Protein AF-A0A4Q7N727-F1 (afdb_monomer_lite)

Radius of gyration: 24.73 Å; chains: 1; bounding box: 74×85×65 Å

pLDDT: mean 73.9, std 26.13, range [23.73, 96.5]

Organism: NCBI:txid151784

Foldseek 3Di:
DDDDDDDDDDDDDDDPPDPPPPPPDDDDDDDDDDPDQDDDDPDDDDDDDDDDPPPVPDADDDDWAAAPVRDTQDPRLQGKDWDWDDLDPPDIEIETEHEAPQQFFDAADPPDDPSQWDDDPPDITGGDVQSSVCSNCVVVCVVCLQVDKWFQAPSLWTWDWDFDQDPNDTWTKIFIWHKAWDDPDPGTYIYIYRHHIDTDDPPDDDRGAAIDRVSVVSVCNSVVHRDDGDDD

Structure (mmCIF, N/CA/C/O backbone):
data_AF-A0A4Q7N727-F1
#
_entry.id   AF-A0A4Q7N727-F1
#
loop_
_atom_site.group_PDB
_atom_site.id
_atom_site.type_symbol
_atom_site.label_atom_id
_atom_site.label_alt_id
_atom_site.label_comp_id
_atom_site.label_asym_id
_atom_site.label_entity_id
_atom_site.label_seq_id
_atom_site.pdbx_PDB_ins_code
_atom_site.Cartn_x
_atom_site.Cartn_y
_atom_site.Cartn_z
_atom_site.occupancy
_atom_site.B_iso_or_equiv
_atom_site.auth_seq_id
_atom_site.auth_comp_id
_atom_site.auth_asym_id
_atom_site.auth_atom_id
_atom_site.pdbx_PDB_model_num
ATOM 1 N N . MET A 1 1 ? 53.288 -55.754 -40.059 1.00 38.03 1 MET A N 1
ATOM 2 C CA . MET A 1 1 ? 52.204 -55.349 -40.980 1.00 38.03 1 MET A CA 1
ATOM 3 C C . MET A 1 1 ? 51.038 -54.881 -40.125 1.00 38.03 1 MET A C 1
ATOM 5 O O . MET A 1 1 ? 50.544 -55.687 -39.362 1.00 38.03 1 MET A O 1
ATOM 9 N N . GLY A 1 2 ? 50.589 -53.639 -40.088 1.00 37.97 2 GLY A N 1
ATOM 10 C CA . GLY A 1 2 ? 51.087 -52.353 -40.555 1.00 37.97 2 GLY A CA 1
ATOM 11 C C . GLY A 1 2 ? 50.359 -51.326 -39.682 1.00 37.97 2 GLY A C 1
ATOM 12 O O . GLY A 1 2 ? 49.157 -51.456 -39.469 1.00 37.97 2 GLY A O 1
ATOM 13 N N . GLY A 1 3 ? 51.098 -50.389 -39.092 1.00 27.95 3 GLY A N 1
ATOM 14 C CA . GLY A 1 3 ? 50.513 -49.270 -38.361 1.00 27.95 3 GLY A CA 1
ATOM 15 C C . GLY A 1 3 ? 50.115 -48.146 -39.310 1.00 27.95 3 GLY A C 1
ATOM 16 O O . GLY A 1 3 ? 50.662 -48.051 -40.405 1.00 27.95 3 GLY A O 1
ATOM 17 N N . PHE A 1 4 ? 49.221 -47.271 -38.856 1.00 33.38 4 PHE A N 1
ATOM 18 C CA . PHE A 1 4 ? 49.162 -45.888 -39.317 1.00 33.38 4 PHE A CA 1
ATOM 19 C C . PHE A 1 4 ? 48.744 -44.973 -38.162 1.00 33.38 4 PHE A C 1
ATOM 21 O O . PHE A 1 4 ? 47.828 -45.270 -37.399 1.00 33.38 4 PHE A O 1
ATOM 28 N N . GLN A 1 5 ? 49.522 -43.902 -38.027 1.00 33.09 5 GLN A N 1
ATOM 29 C CA . GLN A 1 5 ? 49.459 -42.826 -37.044 1.00 33.09 5 GLN A CA 1
ATOM 30 C C . GLN A 1 5 ? 48.537 -41.688 -37.513 1.00 33.09 5 GLN A C 1
ATOM 32 O O . GLN A 1 5 ? 48.291 -41.545 -38.708 1.00 33.09 5 GLN A O 1
ATOM 37 N N . GLY A 1 6 ? 48.194 -40.797 -36.574 1.00 29.97 6 GLY A N 1
ATOM 38 C CA . GLY A 1 6 ? 47.817 -39.398 -36.834 1.00 29.97 6 GLY A CA 1
ATOM 39 C C . GLY A 1 6 ? 46.332 -39.116 -36.578 1.00 29.97 6 GLY A C 1
ATOM 40 O O . GLY A 1 6 ? 45.480 -39.836 -37.065 1.00 29.97 6 GLY A O 1
ATOM 41 N N . GLY A 1 7 ? 45.922 -38.101 -35.824 1.00 27.70 7 GLY A N 1
ATOM 42 C CA . GLY A 1 7 ? 46.653 -36.994 -35.229 1.00 27.70 7 GLY A CA 1
ATOM 43 C C . GLY A 1 7 ? 45.763 -36.246 -34.233 1.00 27.70 7 GLY A C 1
ATOM 44 O O . GLY A 1 7 ? 44.539 -36.357 -34.240 1.00 27.70 7 GLY A O 1
ATOM 45 N N . TRP A 1 8 ? 46.420 -35.505 -33.350 1.00 25.45 8 TRP A N 1
ATOM 46 C CA . TRP A 1 8 ? 45.815 -34.612 -32.372 1.00 25.45 8 TRP A CA 1
ATOM 47 C C . TRP A 1 8 ? 45.340 -33.325 -33.049 1.00 25.45 8 TRP A C 1
ATOM 49 O O . TRP A 1 8 ? 46.133 -32.675 -33.725 1.00 25.45 8 TRP A O 1
ATOM 59 N N . VAL A 1 9 ? 44.102 -32.899 -32.780 1.00 31.31 9 VAL A N 1
ATOM 60 C CA . VAL A 1 9 ? 43.702 -31.490 -32.906 1.00 31.31 9 VAL A CA 1
ATOM 61 C C . VAL A 1 9 ? 42.888 -31.097 -31.677 1.00 31.31 9 VAL A C 1
ATOM 63 O O . VAL A 1 9 ? 41.802 -31.609 -31.417 1.00 31.31 9 VAL A O 1
ATOM 66 N N . PHE A 1 10 ? 43.467 -30.178 -30.909 1.00 27.34 10 PHE A N 1
ATOM 67 C CA . PHE A 1 10 ? 42.824 -29.418 -29.848 1.00 27.34 10 PHE A CA 1
ATOM 68 C C . PHE A 1 10 ? 41.672 -28.583 -30.423 1.00 27.34 10 PHE A C 1
ATOM 70 O O . PHE A 1 10 ? 41.882 -27.768 -31.315 1.00 27.34 10 PHE A O 1
ATOM 77 N N . GLY A 1 11 ? 40.480 -28.725 -29.847 1.00 27.08 11 GLY A N 1
ATOM 78 C CA . GLY A 1 11 ? 39.326 -27.870 -30.119 1.00 27.08 11 GLY A CA 1
ATOM 79 C C . GLY A 1 11 ? 38.657 -27.444 -28.820 1.00 27.08 11 GLY A C 1
ATOM 80 O O . GLY A 1 11 ? 37.594 -27.941 -28.469 1.00 27.08 11 GLY A O 1
ATOM 81 N N . ARG A 1 12 ? 39.298 -26.534 -28.075 1.00 28.11 12 ARG A N 1
ATOM 82 C CA . ARG A 1 12 ? 38.618 -25.739 -27.045 1.00 28.11 12 ARG A CA 1
ATOM 83 C C . ARG A 1 12 ? 37.665 -24.777 -27.756 1.00 28.11 12 ARG A C 1
ATOM 85 O O . ARG A 1 12 ? 38.130 -23.855 -28.412 1.00 28.11 12 ARG A O 1
ATOM 92 N N . ALA A 1 13 ? 36.364 -24.940 -27.555 1.00 28.09 13 ALA A N 1
ATOM 93 C CA . ALA A 1 13 ? 35.391 -23.876 -27.773 1.00 28.09 13 ALA A CA 1
ATOM 94 C C . ALA A 1 13 ? 34.574 -23.703 -26.489 1.00 28.09 13 ALA A C 1
ATOM 96 O O . ALA A 1 13 ? 33.564 -24.356 -26.247 1.00 28.09 13 ALA A O 1
ATOM 97 N N . LEU A 1 14 ? 35.108 -22.835 -25.631 1.00 28.16 14 LEU A N 1
ATOM 98 C CA . LEU A 1 14 ? 34.360 -22.122 -24.610 1.00 28.16 14 LEU A CA 1
ATOM 99 C C . LEU A 1 14 ? 33.392 -21.180 -25.330 1.00 28.16 14 LEU A C 1
ATOM 101 O O . LEU A 1 14 ? 33.836 -20.232 -25.969 1.00 28.16 14 LEU A O 1
ATOM 105 N N . THR A 1 15 ? 32.093 -21.378 -25.161 1.00 29.86 15 THR A N 1
ATOM 106 C CA . THR A 1 15 ? 31.127 -20.282 -25.287 1.00 29.86 15 THR A CA 1
ATOM 107 C C . THR A 1 15 ? 30.299 -20.233 -24.020 1.00 29.86 15 THR A C 1
ATOM 109 O O . THR A 1 15 ? 29.235 -20.834 -23.889 1.00 29.86 15 THR A O 1
ATOM 112 N N . GLN A 1 16 ? 30.875 -19.506 -23.060 1.00 27.33 16 GLN A N 1
ATOM 113 C CA . GLN A 1 16 ? 30.168 -18.809 -21.997 1.00 27.33 16 GLN A CA 1
ATOM 114 C C . GLN A 1 16 ? 28.940 -18.116 -22.587 1.00 27.33 16 GLN A C 1
ATOM 116 O O . GLN A 1 16 ? 29.063 -17.135 -23.317 1.00 27.33 16 GLN A O 1
ATOM 121 N N . THR A 1 17 ? 27.752 -18.595 -22.237 1.00 28.64 17 THR A N 1
ATOM 122 C CA . THR A 1 17 ? 26.561 -17.755 -22.335 1.00 28.64 17 THR A CA 1
ATOM 123 C C . THR A 1 17 ? 26.550 -16.891 -21.081 1.00 28.64 17 THR A C 1
ATOM 125 O O . THR A 1 17 ? 26.210 -17.346 -19.990 1.00 28.64 17 THR A O 1
ATOM 128 N N . PHE A 1 18 ? 27.028 -15.657 -21.231 1.00 25.58 18 PHE A N 1
ATOM 129 C CA . PHE A 1 18 ? 26.921 -14.605 -20.230 1.00 25.58 18 PHE A CA 1
ATOM 130 C C . PHE A 1 18 ? 25.438 -14.282 -20.005 1.00 25.58 18 PHE A C 1
ATOM 132 O O . PHE A 1 18 ? 24.846 -13.475 -20.714 1.00 25.58 18 PHE A O 1
ATOM 139 N N . LEU A 1 19 ? 24.834 -14.877 -18.978 1.00 28.73 19 LEU A N 1
ATOM 140 C CA . LEU A 1 19 ? 23.724 -14.239 -18.279 1.00 28.73 19 LEU A CA 1
ATOM 141 C C . LEU A 1 19 ? 24.334 -13.111 -17.453 1.00 28.73 19 LEU A C 1
ATOM 143 O O . LEU A 1 19 ? 24.824 -13.343 -16.344 1.00 28.73 19 LEU A O 1
ATOM 147 N N . SER A 1 20 ? 24.337 -11.892 -18.000 1.00 28.38 20 SER A N 1
ATOM 148 C CA . SER A 1 20 ? 24.630 -10.701 -17.212 1.00 28.38 20 SER A CA 1
ATOM 149 C C . SER A 1 20 ? 23.526 -10.546 -16.167 1.00 28.38 20 SER A C 1
ATOM 151 O O . SER A 1 20 ? 22.494 -9.915 -16.391 1.00 28.38 20 SER A O 1
ATOM 153 N N . HIS A 1 21 ? 23.733 -11.153 -15.005 1.00 29.69 21 HIS A N 1
ATOM 154 C CA . HIS A 1 21 ? 23.040 -10.756 -13.798 1.00 29.69 21 HIS A CA 1
ATOM 155 C C . HIS A 1 21 ? 23.530 -9.348 -13.482 1.00 29.69 21 HIS A C 1
ATOM 157 O O . HIS A 1 21 ? 24.619 -9.160 -12.939 1.00 29.69 21 HIS A O 1
ATOM 163 N N . GLY A 1 22 ? 22.735 -8.352 -13.873 1.00 27.61 22 GLY A N 1
ATOM 164 C CA . GLY A 1 22 ? 22.864 -6.986 -13.395 1.00 27.61 22 GLY A CA 1
ATOM 165 C C . GLY A 1 22 ? 22.590 -6.974 -11.899 1.00 27.61 22 GLY A C 1
ATOM 166 O O . GLY A 1 22 ? 21.480 -6.699 -11.458 1.00 27.61 22 GLY A O 1
ATOM 167 N N . HIS A 1 23 ? 23.600 -7.334 -11.113 1.00 31.22 23 HIS A N 1
ATOM 168 C CA . HIS A 1 23 ? 23.580 -7.219 -9.669 1.00 31.22 23 HIS A CA 1
ATOM 169 C C . HIS A 1 23 ? 23.607 -5.720 -9.351 1.00 31.22 23 HIS A C 1
ATOM 171 O O . HIS A 1 23 ? 24.664 -5.090 -9.321 1.00 31.22 23 HIS A O 1
ATOM 177 N N . CYS A 1 24 ? 22.430 -5.113 -9.189 1.00 31.98 24 CYS A N 1
ATOM 178 C CA . CYS A 1 24 ? 22.313 -3.732 -8.736 1.00 31.98 24 CYS A CA 1
ATOM 179 C C . CYS A 1 24 ? 22.728 -3.655 -7.262 1.00 31.98 24 CYS A C 1
ATOM 181 O O . CYS A 1 24 ? 21.905 -3.720 -6.350 1.00 31.98 24 CYS A O 1
ATOM 183 N N . GLY A 1 25 ? 24.036 -3.526 -7.033 1.00 28.17 25 GLY A N 1
ATOM 184 C CA . GLY A 1 25 ? 24.595 -3.182 -5.735 1.00 28.17 25 GLY A CA 1
ATOM 185 C C . GLY A 1 25 ? 24.111 -1.802 -5.263 1.00 28.17 25 GLY A C 1
ATOM 186 O O . GLY A 1 25 ? 23.732 -0.950 -6.073 1.00 28.17 25 GLY A O 1
ATOM 187 N N . PRO A 1 26 ? 24.102 -1.546 -3.946 1.00 32.22 26 PRO A N 1
ATOM 188 C CA . PRO A 1 26 ? 23.649 -0.274 -3.413 1.00 32.22 26 PRO A CA 1
ATOM 189 C C . PRO A 1 26 ? 24.702 0.803 -3.689 1.00 32.22 26 PRO A C 1
ATOM 191 O O . PRO A 1 26 ? 25.750 0.825 -3.049 1.00 32.22 26 PRO A O 1
ATOM 194 N N . MET A 1 27 ? 24.407 1.725 -4.605 1.00 29.17 27 MET A N 1
ATOM 195 C CA . MET A 1 27 ? 25.190 2.948 -4.755 1.00 29.17 27 MET A CA 1
ATOM 196 C C . MET A 1 27 ? 24.848 3.943 -3.637 1.00 29.17 27 MET A C 1
ATOM 198 O O . MET A 1 27 ? 23.682 4.168 -3.293 1.00 29.17 27 MET A O 1
ATOM 202 N N . SER A 1 28 ? 25.902 4.500 -3.046 1.00 29.06 28 SER A N 1
ATOM 203 C CA . SER A 1 28 ? 25.889 5.516 -1.998 1.00 29.06 28 SER A CA 1
ATOM 204 C C . SER A 1 28 ? 25.069 6.744 -2.400 1.00 29.06 28 SER A C 1
ATOM 206 O O . SER A 1 28 ? 25.154 7.237 -3.520 1.00 29.06 28 SER A O 1
ATOM 208 N N . ARG A 1 29 ? 24.266 7.247 -1.458 1.00 31.30 29 ARG A N 1
ATOM 209 C CA . ARG A 1 29 ? 23.443 8.453 -1.624 1.00 31.30 29 ARG A CA 1
ATOM 210 C C . ARG A 1 29 ? 24.326 9.708 -1.684 1.00 31.30 29 ARG A C 1
ATOM 212 O O . ARG A 1 29 ? 25.134 9.876 -0.771 1.00 31.30 29 ARG A O 1
ATOM 219 N N . PRO A 1 30 ? 24.081 10.664 -2.595 1.00 23.98 30 PRO A N 1
ATOM 220 C CA . PRO A 1 30 ? 24.353 12.060 -2.298 1.00 23.98 30 PRO A CA 1
ATOM 221 C C . PRO A 1 30 ? 23.380 12.522 -1.205 1.00 23.98 30 PRO A C 1
ATOM 223 O O . PRO A 1 30 ? 22.191 12.180 -1.209 1.00 23.98 30 PRO A O 1
ATOM 226 N N . ALA A 1 31 ? 23.893 13.267 -0.232 1.00 28.92 31 ALA A N 1
ATOM 227 C CA . ALA A 1 31 ? 23.114 13.826 0.859 1.00 28.92 31 ALA A CA 1
ATOM 228 C C . ALA A 1 31 ? 22.120 14.870 0.327 1.00 28.92 31 ALA A C 1
ATOM 230 O O . ALA A 1 31 ? 22.488 16.018 0.104 1.00 28.92 31 ALA A O 1
ATOM 231 N N . ASN A 1 32 ? 20.852 14.489 0.155 1.00 30.27 32 ASN A N 1
ATOM 232 C CA . ASN A 1 32 ? 19.790 15.456 -0.091 1.00 30.27 32 ASN A CA 1
ATOM 233 C C . ASN A 1 32 ? 19.158 15.863 1.250 1.00 30.27 32 ASN A C 1
ATOM 235 O O . ASN A 1 32 ? 18.398 15.106 1.861 1.00 30.27 32 ASN A O 1
ATOM 239 N N . LYS A 1 33 ? 19.541 17.047 1.741 1.00 31.97 33 LYS A N 1
ATOM 240 C CA . LYS A 1 33 ? 18.858 17.743 2.835 1.00 31.97 33 LYS A CA 1
ATOM 241 C C . LYS A 1 33 ? 17.538 18.289 2.287 1.00 31.97 33 LYS A C 1
ATOM 243 O O . LYS A 1 33 ? 17.512 19.362 1.705 1.00 31.97 33 LYS A O 1
ATOM 248 N N . ALA A 1 34 ? 16.443 17.580 2.528 1.00 28.19 34 ALA A N 1
ATOM 249 C CA . ALA A 1 34 ? 15.109 18.166 2.486 1.00 28.19 34 ALA A CA 1
ATOM 250 C C . ALA A 1 34 ? 14.248 17.487 3.555 1.00 28.19 34 ALA A C 1
ATOM 252 O O . ALA A 1 34 ? 13.717 16.393 3.366 1.00 28.19 34 ALA A O 1
ATOM 253 N N . GLY A 1 35 ? 14.164 18.126 4.722 1.00 27.70 35 GLY A N 1
ATOM 254 C CA . GLY A 1 35 ? 13.136 17.836 5.712 1.00 27.70 35 GLY A CA 1
ATOM 255 C C . GLY A 1 35 ? 11.796 18.331 5.181 1.00 27.70 35 GLY A C 1
ATOM 256 O O . GLY A 1 35 ? 11.418 19.464 5.436 1.00 27.70 35 GLY A O 1
ATOM 257 N N . GLY A 1 36 ? 11.109 17.502 4.399 1.00 23.73 36 GLY A N 1
ATOM 258 C CA . GLY A 1 36 ? 9.727 17.745 3.998 1.00 23.73 36 GLY A CA 1
ATOM 259 C C . GLY A 1 36 ? 8.789 17.051 4.974 1.00 23.73 36 GLY A C 1
ATOM 260 O O . GLY A 1 36 ? 8.553 15.850 4.857 1.00 23.73 36 GLY A O 1
ATOM 261 N N . THR A 1 37 ? 8.270 17.781 5.956 1.00 26.47 37 THR A N 1
ATOM 262 C CA . THR A 1 37 ? 7.066 17.365 6.680 1.00 26.47 37 THR A CA 1
ATOM 263 C C . THR A 1 37 ? 5.900 17.360 5.701 1.00 26.47 37 THR A C 1
ATOM 265 O O . THR A 1 37 ? 5.662 18.358 5.025 1.00 26.47 37 THR A O 1
ATOM 268 N N . TYR A 1 38 ? 5.181 16.240 5.617 1.00 32.69 38 TYR A N 1
ATOM 269 C CA . TYR A 1 38 ? 3.924 16.159 4.882 1.00 32.69 38 TYR A CA 1
ATOM 270 C C . TYR A 1 38 ? 2.911 17.085 5.563 1.00 32.69 38 TYR A C 1
ATOM 272 O O . TYR A 1 38 ? 2.367 16.760 6.617 1.00 32.69 38 TYR A O 1
ATOM 280 N N . LEU A 1 39 ? 2.716 18.264 4.980 1.00 26.81 39 LEU A N 1
ATOM 281 C CA . LEU A 1 39 ? 1.613 19.158 5.291 1.00 26.81 39 LEU A CA 1
ATOM 282 C C . LEU A 1 39 ? 0.626 19.075 4.122 1.00 26.81 39 LEU A C 1
ATOM 284 O O . LEU A 1 39 ? 1.055 19.210 2.973 1.00 26.81 39 LEU A O 1
ATOM 288 N N . PRO A 1 40 ? -0.677 18.854 4.371 1.00 30.44 40 PRO A N 1
ATOM 289 C CA . PRO A 1 40 ? -1.670 19.123 3.345 1.00 30.44 40 PRO A CA 1
ATOM 290 C C . PRO A 1 40 ? -1.589 20.615 2.970 1.00 30.44 40 PRO A C 1
ATOM 292 O O . PRO A 1 40 ? -1.348 21.448 3.851 1.00 30.44 40 PRO A O 1
ATOM 295 N N . PRO A 1 41 ? -1.751 20.977 1.687 1.00 30.28 41 PRO A N 1
ATOM 296 C CA . PRO A 1 41 ? -1.646 22.366 1.264 1.00 30.28 41 PRO A CA 1
ATOM 297 C C . PRO A 1 41 ? -2.735 23.198 1.952 1.00 30.28 41 PRO A C 1
ATOM 299 O O . PRO A 1 41 ? -3.931 22.974 1.765 1.00 30.28 41 PRO A O 1
ATOM 302 N N . HIS A 1 42 ? -2.313 24.156 2.776 1.00 25.91 42 HIS A N 1
ATOM 303 C CA . HIS A 1 42 ? -3.191 25.177 3.329 1.00 25.91 42 HIS A CA 1
ATOM 304 C C . HIS A 1 42 ? -3.458 26.241 2.263 1.00 25.91 42 HIS A C 1
ATOM 306 O O . HIS A 1 42 ? -2.529 26.887 1.787 1.00 25.91 42 HIS A O 1
ATOM 312 N N . GLY A 1 43 ? -4.738 26.443 1.946 1.00 28.84 43 GLY A N 1
ATOM 313 C CA . GLY A 1 43 ? -5.218 27.583 1.167 1.00 28.84 43 GLY A CA 1
ATOM 314 C C . GLY A 1 43 ? -5.820 27.207 -0.183 1.00 28.84 43 GLY A C 1
ATOM 315 O O . GLY A 1 43 ? -5.219 27.466 -1.216 1.00 28.84 43 GLY A O 1
ATOM 316 N N . PHE A 1 44 ? -7.048 26.687 -0.182 1.00 28.70 44 PHE A N 1
ATOM 317 C CA . PHE A 1 44 ? -7.937 26.840 -1.332 1.00 28.70 44 PHE A CA 1
ATOM 318 C C . PHE A 1 44 ? -9.221 27.512 -0.842 1.00 28.70 44 PHE A C 1
ATOM 320 O O . PHE A 1 44 ? -10.088 26.881 -0.239 1.00 28.70 44 PHE A O 1
ATOM 327 N N . LYS A 1 45 ? -9.286 28.839 -1.011 1.00 27.58 45 LYS A N 1
ATOM 328 C CA . LYS A 1 45 ? -10.551 29.579 -0.996 1.00 27.58 45 LYS A CA 1
ATOM 329 C C . LYS A 1 45 ? -11.251 29.260 -2.313 1.00 27.58 45 LYS A C 1
ATOM 331 O O . LYS A 1 45 ? -10.614 29.307 -3.359 1.00 27.58 45 LYS A O 1
ATOM 336 N N . GLY A 1 46 ? -12.526 28.895 -2.231 1.00 35.56 46 GLY A N 1
ATOM 337 C CA . GLY A 1 46 ? -13.309 28.498 -3.389 1.00 35.56 46 GLY A CA 1
ATOM 338 C C . GLY A 1 46 ? -13.388 29.591 -4.450 1.00 35.56 46 GLY A C 1
ATOM 339 O O . GLY A 1 46 ? -13.640 30.749 -4.130 1.00 35.56 46 GLY A O 1
ATOM 340 N N . THR A 1 47 ? -13.237 29.169 -5.699 1.00 26.31 47 THR A N 1
ATOM 341 C CA . THR A 1 47 ? -13.953 29.708 -6.853 1.00 26.31 47 THR A CA 1
ATOM 342 C C . THR A 1 47 ? -14.267 28.548 -7.795 1.00 26.31 47 THR A C 1
ATOM 344 O O . THR A 1 47 ? -13.483 27.611 -7.948 1.00 26.31 47 THR A O 1
ATOM 347 N N . GLU A 1 48 ? -15.481 28.590 -8.333 1.00 36.28 48 GLU A N 1
ATOM 348 C CA . GLU A 1 48 ? -16.090 27.623 -9.239 1.00 36.28 48 GLU A CA 1
ATOM 349 C C . GLU A 1 48 ? -15.223 27.314 -10.468 1.00 36.28 48 GLU A C 1
ATOM 351 O O . GLU A 1 48 ? -14.560 28.192 -11.017 1.00 36.28 48 GLU A O 1
ATOM 356 N N . GLY A 1 49 ? -15.314 26.068 -10.946 1.00 34.97 49 GLY A N 1
ATOM 357 C CA . GLY A 1 49 ? -14.973 25.731 -12.330 1.00 34.97 49 GLY A CA 1
ATOM 358 C C . GLY A 1 49 ? -13.568 25.181 -12.579 1.00 34.97 49 GLY A C 1
ATOM 359 O O . GLY A 1 49 ? -12.830 25.742 -13.376 1.00 34.97 49 GLY A O 1
ATOM 360 N N . ALA A 1 50 ? -13.218 24.038 -11.983 1.00 28.25 50 ALA A N 1
ATOM 361 C CA . ALA A 1 50 ? -12.232 23.115 -12.558 1.00 28.25 50 ALA A CA 1
ATOM 362 C C . ALA A 1 50 ? -12.376 21.723 -11.921 1.00 28.25 50 ALA A C 1
ATOM 364 O O . ALA A 1 50 ? -12.050 21.545 -10.752 1.00 28.25 50 ALA A O 1
ATOM 365 N N . MET A 1 51 ? -12.913 20.770 -12.696 1.00 30.38 51 MET A N 1
ATOM 366 C CA . MET A 1 51 ? -12.823 19.303 -12.556 1.00 30.38 51 MET A CA 1
ATOM 367 C C . MET A 1 51 ? -12.355 18.801 -11.177 1.00 30.38 51 MET A C 1
ATOM 369 O O . MET A 1 51 ? -11.222 18.355 -10.997 1.00 30.38 51 MET A O 1
ATOM 373 N N . GLY A 1 52 ? -13.253 18.879 -10.194 1.00 27.53 52 GLY A N 1
ATOM 374 C CA . GLY A 1 52 ? -13.027 18.330 -8.867 1.00 27.53 52 GLY A CA 1
ATOM 375 C C . GLY A 1 52 ? -12.942 16.811 -8.943 1.00 27.53 52 GLY A C 1
ATOM 376 O O . GLY A 1 52 ? -13.937 16.142 -9.219 1.00 27.53 52 GLY A O 1
ATOM 377 N N . VAL A 1 53 ? -11.761 16.255 -8.674 1.00 33.78 53 VAL A N 1
ATOM 378 C CA . VAL A 1 53 ? -11.623 14.830 -8.363 1.00 33.78 53 VAL A CA 1
ATOM 379 C C . VAL A 1 53 ? -12.401 14.597 -7.073 1.00 33.78 53 VAL A C 1
ATOM 381 O O . VAL A 1 53 ? -11.969 14.966 -5.981 1.00 33.78 53 VAL A O 1
ATOM 384 N N . ASN A 1 54 ? -13.603 14.048 -7.212 1.00 36.91 54 ASN A N 1
ATOM 385 C CA . ASN A 1 54 ? -14.410 13.605 -6.093 1.00 36.91 54 ASN A CA 1
ATOM 386 C C . ASN A 1 54 ? -13.710 12.390 -5.459 1.00 36.91 54 ASN A C 1
ATOM 388 O O . ASN A 1 54 ? -13.905 11.243 -5.862 1.00 36.91 54 ASN A O 1
ATOM 392 N N . TRP A 1 55 ? -12.853 12.653 -4.468 1.00 48.97 55 TRP A N 1
ATOM 393 C CA . TRP A 1 55 ? -12.113 11.652 -3.688 1.00 48.97 55 TRP A CA 1
ATOM 394 C C . TRP A 1 55 ? -13.019 10.673 -2.928 1.00 48.97 55 TRP A C 1
ATOM 396 O O . TRP A 1 55 ? -12.521 9.714 -2.339 1.00 48.97 55 TRP A O 1
ATOM 406 N N . TYR A 1 56 ? -14.336 10.901 -2.937 1.00 39.16 56 TYR A N 1
ATOM 407 C CA . TYR A 1 56 ? -15.299 10.111 -2.191 1.00 39.16 56 TYR A CA 1
ATOM 408 C C . TYR A 1 56 ? -15.725 8.809 -2.893 1.00 39.16 56 TYR A C 1
ATOM 410 O O . TYR A 1 56 ? -16.090 7.856 -2.208 1.00 39.16 56 TYR A O 1
ATOM 418 N N . GLU A 1 57 ? -15.533 8.703 -4.218 1.00 47.47 57 GLU A N 1
ATOM 419 C CA . GLU A 1 57 ? -15.674 7.448 -4.996 1.00 47.47 57 GLU A CA 1
ATOM 420 C C . GLU A 1 57 ? -14.478 7.181 -5.960 1.00 47.47 57 GLU A C 1
ATOM 422 O O . GLU A 1 57 ? -14.403 6.136 -6.608 1.00 47.47 57 GLU A O 1
ATOM 427 N N . GLY A 1 58 ? -13.497 8.101 -6.014 1.00 50.47 58 GLY A N 1
ATOM 428 C CA . GLY A 1 58 ? -12.345 8.165 -6.932 1.00 50.47 58 GLY A CA 1
ATOM 429 C C . GLY A 1 58 ? -11.044 7.528 -6.426 1.00 50.47 58 GLY A C 1
ATOM 430 O O . GLY A 1 58 ? -10.041 8.195 -6.169 1.00 50.47 58 GLY A O 1
ATOM 431 N N . MET A 1 59 ? -11.039 6.208 -6.309 1.00 61.72 59 MET A N 1
ATOM 432 C CA . MET A 1 59 ? -9.841 5.429 -6.010 1.00 61.72 59 MET A CA 1
ATOM 433 C C . MET A 1 59 ? -9.005 5.201 -7.287 1.00 61.72 59 MET A C 1
ATOM 435 O O . MET A 1 59 ? -9.453 4.522 -8.209 1.00 61.72 59 MET A O 1
ATOM 439 N N . MET A 1 60 ? -7.799 5.787 -7.354 1.00 71.75 60 MET A N 1
ATOM 440 C CA . MET A 1 60 ? -6.945 5.791 -8.556 1.00 71.75 60 MET A CA 1
ATOM 441 C C . MET A 1 60 ? -6.701 4.373 -9.090 1.00 71.75 60 MET A C 1
ATOM 443 O O . MET A 1 60 ? -6.174 3.509 -8.390 1.00 71.75 60 MET A O 1
ATOM 447 N N . ARG A 1 61 ? -7.070 4.149 -10.354 1.00 86.06 61 ARG A N 1
ATOM 448 C CA . ARG A 1 61 ? -6.769 2.918 -11.087 1.00 86.06 61 ARG A CA 1
ATOM 449 C C . ARG A 1 61 ? -5.498 3.117 -11.895 1.00 86.06 61 ARG A C 1
ATOM 451 O O . ARG A 1 61 ? -5.378 4.080 -12.646 1.00 86.06 61 ARG A O 1
ATOM 458 N N . TRP A 1 62 ? -4.562 2.190 -11.752 1.00 91.00 62 TRP A N 1
ATOM 459 C CA . TRP A 1 62 ? -3.300 2.228 -12.480 1.00 91.00 62 TRP A CA 1
ATOM 460 C C . TRP A 1 62 ? -3.492 1.740 -13.916 1.00 91.00 62 TRP A C 1
ATOM 462 O O . TRP A 1 62 ? -4.047 0.656 -14.135 1.00 91.00 62 TRP A O 1
ATOM 472 N N . ALA A 1 63 ? -3.030 2.543 -14.874 1.00 92.25 63 ALA A N 1
ATOM 473 C CA . ALA A 1 63 ? -2.889 2.139 -16.265 1.00 92.25 63 ALA A CA 1
ATOM 474 C C . ALA A 1 63 ? -1.769 1.091 -16.385 1.00 92.25 63 ALA A C 1
ATOM 476 O O . ALA A 1 63 ? -0.816 1.140 -15.615 1.00 92.25 63 ALA A O 1
ATOM 477 N N . PRO A 1 64 ? -1.845 0.130 -17.317 1.00 94.81 64 PRO A N 1
ATOM 478 C CA . PRO A 1 64 ? -0.735 -0.790 -17.541 1.00 94.81 64 PRO A CA 1
ATOM 479 C C . PRO A 1 64 ? 0.530 -0.035 -17.973 1.00 94.81 64 PRO A C 1
ATOM 481 O O . PRO A 1 64 ? 0.455 1.002 -18.633 1.00 94.81 64 PRO A O 1
ATOM 484 N N . HIS A 1 65 ? 1.697 -0.574 -17.626 1.00 95.12 65 HIS A N 1
ATOM 485 C CA . HIS A 1 65 ? 2.971 -0.096 -18.160 1.00 95.12 65 HIS A CA 1
ATOM 486 C C . HIS A 1 65 ? 3.342 -0.889 -19.419 1.00 95.12 65 HIS A C 1
ATOM 4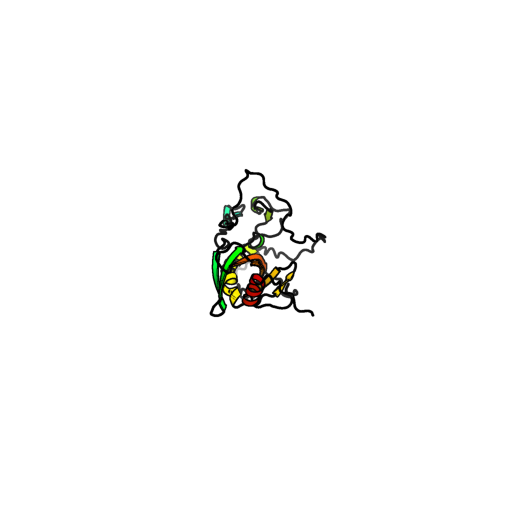88 O O . HIS A 1 65 ? 3.094 -2.093 -19.477 1.00 95.12 65 HIS A O 1
ATOM 494 N N . VAL A 1 66 ? 3.935 -0.223 -20.409 1.00 94.19 66 VAL A N 1
ATOM 495 C CA . VAL A 1 66 ? 4.446 -0.847 -21.635 1.00 94.19 66 VAL A CA 1
ATOM 496 C C . VAL A 1 66 ? 5.900 -0.430 -21.794 1.00 94.19 66 VAL A C 1
ATOM 498 O O . VAL A 1 66 ? 6.188 0.769 -21.789 1.00 94.19 66 VAL A O 1
ATOM 501 N N . ASP A 1 67 ? 6.803 -1.404 -21.885 1.00 92.81 67 ASP A N 1
ATOM 502 C CA . ASP A 1 67 ? 8.231 -1.133 -22.058 1.00 92.81 67 ASP A CA 1
ATOM 503 C C . ASP A 1 67 ? 8.614 -0.906 -23.534 1.00 92.81 67 ASP A C 1
ATOM 505 O O . ASP A 1 67 ? 7.764 -0.855 -24.426 1.00 92.81 67 ASP A O 1
ATOM 509 N N . ALA A 1 68 ? 9.912 -0.709 -23.791 1.00 89.88 68 ALA A N 1
ATOM 510 C CA . ALA A 1 68 ? 10.434 -0.428 -25.130 1.00 89.88 68 ALA A CA 1
ATOM 511 C C . ALA A 1 68 ? 10.193 -1.575 -26.124 1.00 89.88 68 ALA A C 1
ATOM 513 O O . ALA A 1 68 ? 10.068 -1.321 -27.319 1.00 89.88 68 ALA A O 1
ATOM 514 N N . ASP A 1 69 ? 10.110 -2.806 -25.619 1.00 92.06 69 ASP A N 1
ATOM 515 C CA . ASP A 1 69 ? 9.939 -4.025 -26.407 1.00 92.06 69 ASP A CA 1
ATOM 516 C C . ASP A 1 69 ? 8.449 -4.359 -26.620 1.00 92.06 69 ASP A C 1
ATOM 518 O O . ASP A 1 69 ? 8.104 -5.394 -27.189 1.00 92.06 69 ASP A O 1
ATOM 522 N N . GLY A 1 70 ? 7.544 -3.487 -26.157 1.00 92.81 70 GLY A N 1
ATOM 523 C CA . GLY A 1 70 ? 6.098 -3.672 -26.253 1.00 92.81 70 GLY A CA 1
ATOM 524 C C . GLY A 1 70 ? 5.531 -4.644 -25.217 1.00 92.81 70 GLY A C 1
ATOM 525 O O . GLY A 1 70 ? 4.353 -5.004 -25.295 1.00 92.81 70 GLY A O 1
ATOM 526 N N . ARG A 1 71 ? 6.322 -5.074 -24.226 1.00 94.62 71 ARG A N 1
ATOM 527 C CA . ARG A 1 71 ? 5.828 -5.956 -23.170 1.00 94.62 71 ARG A CA 1
ATOM 528 C C . ARG A 1 71 ? 4.928 -5.174 -22.224 1.00 94.62 71 ARG A C 1
ATOM 530 O O . ARG A 1 71 ? 5.292 -4.124 -21.695 1.00 94.62 71 ARG A O 1
ATOM 537 N N . VAL A 1 72 ? 3.745 -5.733 -21.987 1.00 95.62 72 VAL A N 1
ATOM 538 C CA . VAL A 1 72 ? 2.712 -5.135 -21.141 1.00 95.62 72 VAL A CA 1
ATOM 539 C C . VAL A 1 72 ? 2.808 -5.678 -19.718 1.00 95.62 72 VAL A C 1
ATOM 541 O O . VAL A 1 72 ? 2.866 -6.888 -19.499 1.00 95.62 72 VAL A O 1
ATOM 544 N N . TYR A 1 73 ? 2.757 -4.772 -18.747 1.00 96.25 73 TYR A N 1
ATOM 545 C CA . TYR A 1 73 ? 2.717 -5.054 -17.316 1.00 96.25 73 TYR A CA 1
ATOM 546 C C . TYR A 1 73 ? 1.375 -4.563 -16.749 1.00 96.25 73 TYR A C 1
ATOM 548 O O . TYR A 1 73 ? 1.217 -3.366 -16.479 1.00 96.25 73 TYR A O 1
ATOM 556 N N . PRO A 1 74 ? 0.376 -5.454 -16.598 1.00 96.38 74 PRO A N 1
ATOM 557 C CA . PRO A 1 74 ? -0.913 -5.106 -16.006 1.00 96.38 74 PRO A CA 1
ATOM 558 C C . PRO A 1 74 ? -0.775 -4.657 -14.546 1.00 96.38 74 PRO A C 1
ATOM 560 O O . PRO A 1 74 ? -0.119 -5.319 -13.755 1.00 96.38 74 PRO A O 1
ATOM 563 N N . LEU A 1 75 ? -1.442 -3.569 -14.154 1.00 95.69 75 LEU A N 1
ATOM 564 C CA . LEU A 1 75 ? -1.430 -3.057 -12.770 1.00 95.69 75 LEU A CA 1
ATOM 565 C C . LEU A 1 75 ? -2.793 -3.180 -12.067 1.00 95.69 75 LEU A C 1
ATOM 567 O O . LEU A 1 75 ? -3.059 -2.509 -11.069 1.00 95.69 75 LEU A O 1
ATOM 571 N N . THR A 1 76 ? -3.668 -4.048 -12.575 1.00 95.06 76 THR A N 1
ATOM 572 C CA . THR A 1 76 ? -5.035 -4.247 -12.063 1.00 95.06 76 THR A CA 1
ATOM 573 C C . THR A 1 76 ? -5.072 -4.819 -10.649 1.00 95.06 76 THR A C 1
ATOM 575 O O . THR A 1 76 ? -5.974 -4.490 -9.884 1.00 95.06 76 THR A O 1
ATOM 578 N N . HIS A 1 77 ? -4.074 -5.611 -10.247 1.00 95.12 77 HIS A N 1
ATOM 579 C CA . HIS A 1 77 ? -3.941 -6.106 -8.871 1.00 95.12 77 HIS A CA 1
ATOM 580 C C . HIS A 1 77 ? -3.639 -4.999 -7.858 1.00 95.12 77 HIS A C 1
ATOM 582 O O . HIS A 1 77 ? -3.860 -5.197 -6.668 1.00 95.12 77 HIS A O 1
ATOM 588 N N . LEU A 1 78 ? -3.159 -3.838 -8.311 1.00 95.50 78 LEU A N 1
ATOM 589 C CA . LEU A 1 78 ? -2.950 -2.652 -7.478 1.00 95.50 78 LEU A CA 1
ATOM 590 C C . LEU A 1 78 ? -4.113 -1.663 -7.577 1.00 95.50 78 LEU A C 1
ATOM 592 O O . LEU A 1 78 ? -3.983 -0.512 -7.156 1.00 95.50 78 LEU A O 1
ATOM 596 N N . HIS A 1 79 ? -5.252 -2.078 -8.138 1.00 93.75 79 HIS A N 1
ATOM 597 C CA . HIS A 1 79 ? -6.462 -1.275 -8.052 1.00 93.75 79 HIS A CA 1
ATOM 598 C C . HIS A 1 79 ? -7.006 -1.323 -6.619 1.00 93.75 79 HIS A C 1
ATOM 600 O O . HIS A 1 79 ? -6.961 -2.375 -5.973 1.00 93.75 79 HIS A O 1
ATOM 606 N N . PRO A 1 80 ? -7.497 -0.192 -6.097 1.00 93.25 80 PRO A N 1
ATOM 607 C CA . PRO A 1 80 ? -8.008 -0.135 -4.738 1.00 93.25 80 PRO A CA 1
ATOM 608 C C . PRO A 1 80 ? -9.183 -1.084 -4.502 1.00 93.25 80 PRO A C 1
ATOM 610 O O . PRO A 1 80 ? -9.968 -1.378 -5.405 1.00 93.25 80 PRO A O 1
ATOM 613 N N . PHE A 1 81 ? -9.316 -1.542 -3.262 1.00 94.00 81 PHE A N 1
ATOM 614 C CA . PHE A 1 81 ? -10.416 -2.403 -2.838 1.00 94.00 81 PHE A CA 1
ATOM 615 C C . PHE A 1 81 ? -10.811 -2.104 -1.395 1.00 94.00 81 PHE A C 1
ATOM 617 O O . PHE A 1 81 ? -10.129 -1.366 -0.685 1.00 94.00 81 PHE A O 1
ATOM 624 N N . ARG A 1 82 ? -11.917 -2.700 -0.951 1.00 94.06 82 ARG A N 1
ATOM 625 C CA . ARG A 1 82 ? -12.404 -2.596 0.425 1.00 94.06 82 ARG A CA 1
ATOM 626 C C . ARG A 1 82 ? -12.612 -3.968 1.045 1.00 94.06 82 ARG A C 1
ATOM 628 O O . ARG A 1 82 ? -12.902 -4.927 0.330 1.00 94.06 82 ARG A O 1
ATOM 635 N N . TYR A 1 83 ? -12.465 -4.048 2.358 1.00 94.44 83 TYR A N 1
ATOM 636 C CA . TYR A 1 83 ? -12.864 -5.206 3.151 1.00 94.44 83 TYR A CA 1
ATOM 637 C C . TYR A 1 83 ? -13.305 -4.758 4.545 1.00 94.44 83 TYR A C 1
ATOM 639 O O . TYR A 1 83 ? -12.946 -3.669 4.989 1.00 94.44 83 TYR A O 1
ATOM 647 N N . GLU A 1 84 ? -14.083 -5.587 5.233 1.00 94.75 84 GLU A N 1
ATOM 648 C CA . GLU A 1 84 ? -14.466 -5.335 6.622 1.00 94.75 84 GLU A CA 1
ATOM 649 C C . GLU A 1 84 ? -13.479 -6.006 7.578 1.00 94.75 84 GLU A C 1
ATOM 651 O O . GLU A 1 84 ? -13.097 -7.162 7.389 1.00 94.75 84 GLU A O 1
ATOM 656 N N . LEU A 1 85 ? -13.078 -5.276 8.615 1.00 94.12 85 LEU A N 1
ATOM 657 C CA . LEU A 1 85 ? -12.268 -5.780 9.714 1.00 94.12 85 LEU A CA 1
ATOM 658 C C . LEU A 1 85 ? -13.094 -5.783 10.999 1.00 94.12 85 LEU A C 1
ATOM 660 O O . LEU A 1 85 ? -13.572 -4.738 11.437 1.00 94.12 85 LEU A O 1
ATOM 664 N N . THR A 1 86 ? -13.207 -6.945 11.632 1.00 91.75 86 THR A N 1
ATOM 665 C CA . THR A 1 86 ? -13.755 -7.070 12.986 1.00 91.75 86 THR A CA 1
ATOM 666 C C . THR A 1 86 ? -12.650 -6.780 13.997 1.00 91.75 86 THR A C 1
ATOM 668 O O . THR A 1 86 ? -11.647 -7.492 14.043 1.00 91.75 86 THR A O 1
ATOM 671 N N . ILE A 1 87 ? -12.810 -5.714 14.782 1.00 85.62 87 ILE A N 1
ATOM 672 C CA . ILE A 1 87 ? -11.858 -5.330 15.837 1.00 85.62 87 ILE A CA 1
ATOM 673 C C . ILE A 1 87 ? -12.270 -5.936 17.181 1.00 85.62 87 ILE A C 1
ATOM 675 O O . ILE A 1 87 ? -11.427 -6.410 17.940 1.00 85.62 87 ILE A O 1
ATOM 679 N N . SER A 1 88 ? -13.573 -5.960 17.443 1.00 78.06 88 SER A N 1
ATOM 680 C CA . SER A 1 88 ? -14.201 -6.616 18.587 1.00 78.06 88 SER A CA 1
ATOM 681 C C . SER A 1 88 ? -15.531 -7.227 18.147 1.00 78.06 88 SER A C 1
ATOM 683 O O . SER A 1 88 ? -16.009 -6.931 17.050 1.00 78.06 88 SER A O 1
ATOM 685 N N . ASP A 1 89 ? -16.161 -8.034 19.002 1.00 75.56 89 ASP A N 1
ATOM 686 C CA . ASP A 1 89 ? -17.444 -8.694 18.704 1.00 75.56 89 ASP A CA 1
ATOM 687 C C . ASP A 1 89 ? -18.565 -7.718 18.298 1.00 75.56 89 ASP A C 1
ATOM 689 O O . ASP A 1 89 ? -19.544 -8.116 17.668 1.00 75.56 89 ASP A O 1
ATOM 693 N N . GLN A 1 90 ? -18.416 -6.431 18.624 1.00 75.12 90 GLN A N 1
ATOM 694 C CA . GLN A 1 90 ? -19.410 -5.389 18.371 1.00 75.12 90 GLN A CA 1
ATOM 695 C C . GLN A 1 90 ? -18.940 -4.316 17.379 1.00 75.12 90 GLN A C 1
ATOM 697 O O . GLN A 1 90 ? -19.752 -3.497 16.952 1.00 75.12 90 GLN A O 1
ATOM 702 N N . GLU A 1 91 ? -17.662 -4.308 16.983 1.00 85.19 91 GLU A N 1
ATOM 703 C CA . GLU A 1 91 ? -17.092 -3.240 16.156 1.00 85.19 91 GLU A CA 1
ATOM 704 C C . GLU A 1 91 ? -16.522 -3.780 14.842 1.00 85.19 91 GLU A C 1
ATOM 706 O O . GLU A 1 91 ? -15.500 -4.477 14.800 1.00 85.19 91 GLU A O 1
ATOM 711 N N . ARG A 1 92 ? -17.198 -3.413 13.748 1.00 92.81 92 ARG A N 1
ATOM 712 C CA . ARG A 1 92 ? -16.749 -3.633 12.372 1.00 92.81 92 ARG A CA 1
ATOM 713 C C . ARG A 1 92 ? -16.286 -2.315 11.775 1.00 92.81 92 ARG A C 1
ATOM 715 O O . ARG A 1 92 ? -16.965 -1.298 11.900 1.00 92.81 92 ARG A O 1
ATOM 722 N N . VAL A 1 93 ? -15.141 -2.354 11.109 1.00 94.88 93 VAL A N 1
ATOM 723 C CA . VAL A 1 93 ? -14.513 -1.189 10.490 1.00 94.88 93 VAL A CA 1
ATOM 724 C C . VAL A 1 93 ? -14.296 -1.466 9.014 1.00 94.88 93 VAL A C 1
ATOM 726 O O . VAL A 1 93 ? -13.720 -2.491 8.647 1.00 94.88 93 VAL A O 1
ATOM 729 N N . GLU A 1 94 ? -14.720 -0.542 8.157 1.00 95.50 94 GLU A N 1
ATOM 730 C CA . GLU A 1 94 ? -14.398 -0.597 6.733 1.00 95.50 94 GLU A CA 1
ATOM 731 C C . GLU A 1 94 ? -12.922 -0.228 6.529 1.00 95.50 94 GLU A C 1
ATOM 733 O O . GLU A 1 94 ? -12.477 0.877 6.857 1.00 95.50 94 GLU A O 1
ATOM 738 N N . ILE A 1 95 ? -12.154 -1.141 5.942 1.00 95.50 95 ILE A N 1
ATOM 739 C CA . ILE A 1 95 ? -10.791 -0.877 5.495 1.00 95.50 95 ILE A CA 1
ATOM 740 C C . ILE A 1 95 ? -10.825 -0.583 4.000 1.00 95.50 95 ILE A C 1
ATOM 742 O O . ILE A 1 95 ? -11.100 -1.461 3.181 1.00 95.50 95 ILE A O 1
ATOM 746 N N . ARG A 1 96 ? -10.502 0.657 3.636 1.00 95.06 96 ARG A N 1
ATOM 747 C CA . ARG A 1 96 ? -10.289 1.089 2.252 1.00 95.06 96 ARG A CA 1
ATOM 748 C C . ARG A 1 96 ? -8.808 0.961 1.932 1.00 95.06 96 ARG A C 1
ATOM 750 O O . ARG A 1 96 ? -7.991 1.611 2.575 1.00 95.06 96 ARG A O 1
ATOM 757 N N . VAL A 1 97 ? -8.447 0.125 0.968 1.00 95.00 97 VAL A N 1
ATOM 758 C CA . VAL A 1 97 ? -7.053 -0.155 0.608 1.00 95.00 97 VAL A CA 1
ATOM 759 C C . VAL A 1 97 ? -6.687 0.577 -0.670 1.00 95.00 97 VAL A C 1
ATOM 761 O O . VAL A 1 97 ? -7.349 0.399 -1.687 1.00 95.00 97 VAL A O 1
ATOM 764 N N . ALA A 1 98 ? -5.596 1.337 -0.636 1.00 94.56 98 ALA A N 1
ATOM 765 C CA . ALA A 1 98 ? -4.993 1.974 -1.800 1.00 94.56 98 ALA A CA 1
ATOM 766 C C . ALA A 1 98 ? -3.494 1.654 -1.894 1.00 94.56 98 ALA A C 1
ATOM 768 O O . ALA A 1 98 ? -2.824 1.396 -0.891 1.00 94.56 98 ALA A O 1
ATOM 769 N N . PHE A 1 99 ? -2.952 1.711 -3.108 1.00 93.88 99 PHE A N 1
ATOM 770 C CA . PHE A 1 99 ? -1.538 1.465 -3.387 1.00 93.88 99 PHE A CA 1
ATOM 771 C C . PHE A 1 99 ? -0.946 2.689 -4.067 1.00 93.88 99 PHE A C 1
ATOM 773 O O . PHE A 1 99 ? -1.530 3.183 -5.025 1.00 93.88 99 PHE A O 1
ATOM 780 N N . ALA A 1 100 ? 0.200 3.171 -3.594 1.00 92.69 100 ALA A N 1
ATOM 781 C CA . ALA A 1 100 ? 0.917 4.276 -4.223 1.00 92.69 100 ALA A CA 1
ATOM 782 C C . ALA A 1 100 ? 1.805 3.795 -5.383 1.00 92.69 100 ALA A C 1
ATOM 784 O O . ALA A 1 100 ? 2.275 2.653 -5.384 1.00 92.69 100 ALA A O 1
ATOM 785 N N . MET A 1 101 ? 2.134 4.700 -6.314 1.00 92.81 101 MET A N 1
ATOM 786 C CA . MET A 1 101 ? 2.992 4.424 -7.479 1.00 92.81 101 MET A CA 1
ATOM 787 C C . MET A 1 101 ? 4.354 3.808 -7.102 1.00 92.81 101 MET A C 1
ATOM 789 O O . MET A 1 101 ? 4.931 3.003 -7.835 1.00 92.81 101 MET A O 1
ATOM 793 N N . HIS A 1 102 ? 4.878 4.132 -5.921 1.00 93.75 102 HIS A N 1
ATOM 794 C CA . HIS A 1 102 ? 6.137 3.599 -5.391 1.00 93.75 102 HIS A CA 1
ATOM 795 C C . HIS A 1 102 ? 6.118 2.072 -5.153 1.00 93.75 102 HIS A C 1
ATOM 797 O O . HIS A 1 102 ? 7.177 1.477 -4.936 1.00 93.75 102 HIS A O 1
ATOM 803 N N . CYS A 1 103 ? 4.952 1.419 -5.182 1.00 94.88 103 CYS A N 1
ATOM 804 C CA . CYS A 1 103 ? 4.839 -0.038 -5.052 1.00 94.88 103 CYS A CA 1
ATOM 805 C C . CYS A 1 103 ? 5.412 -0.795 -6.259 1.00 94.88 103 CYS A C 1
ATOM 807 O O . CYS A 1 103 ? 5.810 -1.943 -6.107 1.00 94.88 103 CYS A O 1
ATOM 809 N N . PHE A 1 104 ? 5.484 -0.161 -7.432 1.00 95.50 104 PHE A N 1
ATOM 810 C CA . PHE A 1 104 ? 5.971 -0.768 -8.682 1.00 95.50 104 PHE A CA 1
ATOM 811 C C . PHE A 1 104 ? 7.005 0.106 -9.414 1.00 95.50 104 PHE A C 1
ATOM 813 O O . PHE A 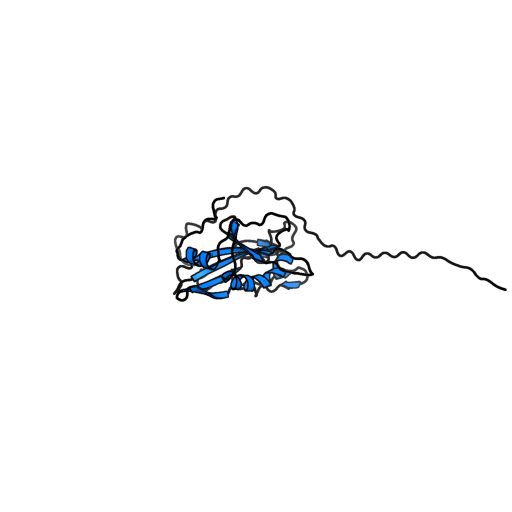1 104 ? 7.494 -0.247 -10.486 1.00 95.50 104 PHE A O 1
ATOM 820 N N . THR A 1 105 ? 7.385 1.241 -8.824 1.00 94.88 105 THR A N 1
ATOM 821 C CA . THR A 1 105 ? 8.374 2.171 -9.382 1.00 94.88 105 THR A CA 1
ATOM 822 C C . THR A 1 105 ? 9.498 2.472 -8.392 1.00 94.88 105 THR A C 1
ATOM 824 O O . THR A 1 105 ? 9.378 2.290 -7.177 1.00 94.88 105 THR A O 1
ATOM 827 N N . ARG A 1 106 ? 10.614 2.982 -8.910 1.00 92.75 106 ARG A N 1
ATOM 828 C CA . ARG A 1 106 ? 11.757 3.502 -8.150 1.00 92.75 106 ARG A CA 1
ATOM 829 C C . ARG A 1 106 ? 11.988 4.979 -8.465 1.00 92.75 106 ARG A C 1
ATOM 831 O O . ARG A 1 106 ? 11.309 5.551 -9.313 1.00 92.75 106 ARG A O 1
ATOM 838 N N . ALA A 1 107 ? 12.923 5.602 -7.749 1.00 91.56 107 ALA A N 1
ATOM 839 C CA . ALA A 1 107 ? 13.341 6.966 -8.063 1.00 91.56 107 ALA A CA 1
ATOM 840 C C . ALA A 1 107 ? 13.723 7.067 -9.546 1.00 91.56 107 ALA A C 1
ATOM 842 O O . ALA A 1 107 ? 14.274 6.115 -10.104 1.00 91.56 107 ALA A O 1
ATOM 843 N N . ARG A 1 108 ? 13.389 8.198 -10.172 1.00 88.88 108 ARG A N 1
ATOM 844 C CA . ARG A 1 108 ? 13.670 8.427 -11.587 1.00 88.88 108 ARG A CA 1
ATOM 845 C C . ARG A 1 108 ? 15.164 8.240 -11.852 1.00 88.88 108 ARG A C 1
ATOM 847 O O . ARG A 1 108 ? 15.986 8.887 -11.210 1.00 88.88 108 ARG A O 1
ATOM 854 N N . ALA A 1 109 ? 15.494 7.345 -12.775 1.00 81.75 109 ALA A N 1
ATOM 855 C CA . ALA A 1 109 ? 16.851 7.203 -13.280 1.00 81.75 109 ALA A CA 1
ATOM 856 C C . ALA A 1 109 ? 17.124 8.309 -14.309 1.00 81.75 109 ALA A C 1
ATOM 858 O O . ALA A 1 109 ? 16.292 8.552 -15.183 1.00 81.75 109 ALA A O 1
ATOM 859 N N . GLU A 1 110 ? 18.281 8.964 -14.216 1.00 75.12 110 GLU A N 1
ATOM 860 C CA . GLU A 1 110 ? 18.685 10.015 -15.164 1.00 75.12 110 GLU A CA 1
ATOM 861 C C . GLU A 1 110 ? 18.954 9.458 -16.568 1.00 75.12 110 GLU A C 1
ATOM 863 O O . GLU A 1 110 ? 18.705 10.132 -17.560 1.00 75.12 110 GLU A O 1
ATOM 868 N N . SER A 1 111 ? 19.393 8.200 -16.654 1.00 72.81 111 SER A N 1
ATOM 869 C CA . SER A 1 111 ? 19.746 7.510 -17.899 1.00 72.81 111 SER A CA 1
ATOM 870 C C . SER A 1 111 ? 18.593 6.740 -18.557 1.00 72.81 111 SER A C 1
ATOM 872 O O . SER A 1 111 ? 18.809 6.055 -19.555 1.00 72.81 111 SER A O 1
ATOM 874 N N . GLY A 1 112 ? 17.379 6.795 -18.000 1.00 67.06 112 GLY A N 1
ATOM 875 C CA . GLY A 1 112 ? 16.246 6.015 -18.498 1.00 67.06 112 GLY A CA 1
ATOM 876 C C . GLY A 1 112 ? 15.539 6.667 -19.687 1.00 67.06 112 GLY A C 1
ATOM 877 O O . GLY A 1 112 ? 15.194 7.847 -19.638 1.00 67.06 112 GLY A O 1
ATOM 878 N N . GLY A 1 113 ? 15.269 5.883 -20.736 1.00 77.19 113 GLY A N 1
ATOM 879 C CA . GLY A 1 113 ? 14.420 6.308 -21.855 1.00 77.19 113 GLY A CA 1
ATOM 880 C C . GLY A 1 113 ? 12.941 6.476 -21.452 1.00 77.19 113 GLY A C 1
ATOM 881 O O . GLY A 1 113 ? 12.530 5.968 -20.405 1.00 77.19 113 GLY A O 1
ATOM 882 N N . PRO A 1 114 ? 12.103 7.150 -22.269 1.00 80.69 114 PRO A N 1
ATOM 883 C CA . PRO A 1 114 ? 10.693 7.413 -21.947 1.00 80.69 114 PRO A CA 1
ATOM 884 C C . PRO A 1 114 ? 9.869 6.160 -21.622 1.00 80.69 114 PRO A C 1
ATOM 886 O O . PRO A 1 114 ? 8.994 6.207 -20.763 1.00 80.69 114 PRO A O 1
ATOM 889 N N . SER A 1 115 ? 10.191 5.031 -22.255 1.00 84.38 115 SER A N 1
ATOM 890 C CA . SER A 1 115 ? 9.567 3.722 -22.028 1.00 84.38 115 SER A CA 1
ATOM 891 C C . SER A 1 115 ? 9.867 3.113 -20.658 1.00 84.38 115 SER A C 1
ATOM 893 O O . SER A 1 115 ? 9.241 2.136 -20.281 1.00 84.38 115 SER A O 1
ATOM 895 N N . GLN A 1 116 ? 10.802 3.675 -19.889 1.00 87.12 116 GLN A N 1
ATOM 896 C CA . GLN A 1 116 ? 11.069 3.267 -18.508 1.00 87.12 116 GLN A CA 1
ATOM 897 C C . GLN A 1 116 ? 10.348 4.153 -17.494 1.00 87.12 116 GLN A C 1
ATOM 899 O O . GLN A 1 116 ? 10.460 3.918 -16.290 1.00 87.12 116 GLN A O 1
ATOM 904 N N . LEU A 1 117 ? 9.653 5.200 -17.945 1.00 92.12 117 LEU A N 1
ATOM 905 C CA . LEU A 1 117 ? 8.990 6.153 -17.070 1.00 92.12 117 LEU A CA 1
ATOM 906 C C . LEU A 1 117 ? 7.531 5.761 -16.849 1.00 92.12 117 LEU A C 1
ATOM 908 O O . LEU A 1 117 ? 6.825 5.315 -17.748 1.00 92.12 117 LEU A O 1
ATOM 912 N N . TYR A 1 118 ? 7.075 5.981 -15.626 1.00 92.06 118 TYR A N 1
ATOM 913 C CA . TYR A 1 118 ? 5.675 5.940 -15.251 1.00 92.06 118 TYR A CA 1
ATOM 914 C C . TYR A 1 118 ? 5.352 7.263 -14.558 1.00 92.06 118 TYR A C 1
ATOM 916 O O . TYR A 1 118 ? 6.127 7.736 -13.721 1.00 92.06 118 TYR A O 1
ATOM 924 N N . LYS A 1 119 ? 4.242 7.892 -14.942 1.00 90.00 119 LYS A N 1
ATOM 925 C CA . LYS A 1 119 ? 3.849 9.213 -14.448 1.0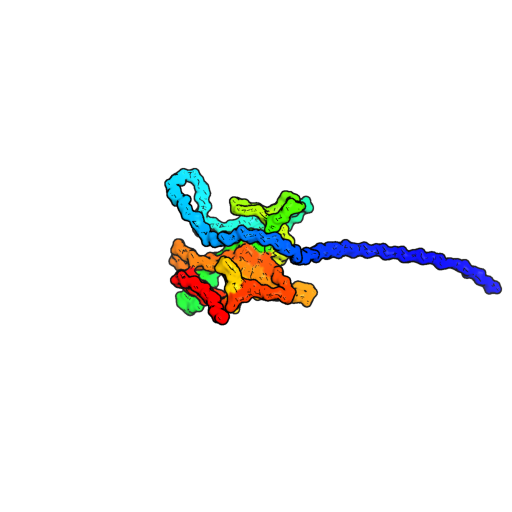0 90.00 119 LYS A CA 1
ATOM 926 C C . LYS A 1 119 ? 2.390 9.225 -14.022 1.00 90.00 119 LYS A C 1
ATOM 928 O O . LYS A 1 119 ? 1.553 8.596 -14.668 1.00 90.00 119 LYS A O 1
ATOM 933 N N . ASP A 1 120 ? 2.111 9.980 -12.974 1.00 83.69 120 ASP A N 1
ATOM 934 C CA . ASP A 1 120 ? 0.781 10.482 -12.658 1.00 83.69 120 ASP A CA 1
ATOM 935 C C . ASP A 1 120 ? 0.816 12.023 -12.658 1.00 83.69 120 ASP A C 1
ATOM 937 O O . ASP A 1 120 ? 1.786 12.637 -13.107 1.00 83.69 120 ASP A O 1
ATOM 941 N N . GLU A 1 121 ? -0.251 12.666 -12.190 1.00 81.31 121 GLU A N 1
ATOM 942 C CA . GLU A 1 121 ? -0.327 14.132 -12.101 1.00 81.31 121 GLU A CA 1
ATOM 943 C C . GLU A 1 121 ? 0.632 14.735 -11.056 1.00 81.31 121 GLU A C 1
ATOM 945 O O . GLU A 1 121 ? 0.839 15.947 -11.037 1.00 81.31 121 GLU A O 1
ATOM 950 N N . ARG A 1 122 ? 1.206 13.917 -10.165 1.00 82.56 122 ARG A N 1
ATOM 951 C CA . ARG A 1 122 ? 1.964 14.351 -8.982 1.00 82.56 122 ARG A CA 1
ATOM 952 C C . ARG A 1 122 ? 3.466 14.169 -9.156 1.00 82.56 122 ARG A C 1
ATOM 954 O O . ARG A 1 122 ? 4.238 15.002 -8.689 1.00 82.56 122 ARG A O 1
ATOM 961 N N . GLU A 1 123 ? 3.896 13.081 -9.787 1.00 88.12 123 GLU A N 1
ATOM 962 C CA . GLU A 1 123 ? 5.311 12.774 -9.987 1.00 88.12 123 GLU A CA 1
ATOM 963 C C . GLU A 1 123 ? 5.576 11.872 -11.204 1.00 88.12 123 GLU A C 1
ATOM 965 O O . GLU A 1 123 ? 4.706 11.211 -11.766 1.00 88.12 123 GLU A O 1
ATOM 970 N N . THR A 1 124 ? 6.845 11.841 -11.620 1.00 91.12 124 THR A N 1
ATOM 971 C CA . THR A 1 124 ? 7.364 10.916 -12.634 1.00 91.12 124 THR A CA 1
ATOM 972 C C . THR A 1 124 ? 8.453 10.051 -12.021 1.00 91.12 124 THR A C 1
ATOM 974 O O . THR A 1 124 ? 9.416 10.559 -11.441 1.00 91.12 124 THR A O 1
ATOM 977 N N . ARG A 1 125 ? 8.325 8.738 -12.185 1.00 93.38 125 ARG A N 1
ATOM 978 C CA . ARG A 1 125 ? 9.209 7.722 -11.608 1.00 93.38 125 ARG A CA 1
ATOM 979 C C . ARG A 1 125 ? 9.635 6.714 -12.666 1.00 93.38 125 ARG A C 1
ATOM 981 O O . ARG A 1 125 ? 9.071 6.681 -13.753 1.00 93.38 125 ARG A O 1
ATOM 988 N N . SER A 1 126 ? 10.627 5.885 -12.353 1.00 95.00 126 SER A N 1
ATOM 989 C CA . SER A 1 126 ? 11.034 4.796 -13.248 1.00 95.00 126 SER A CA 1
ATOM 990 C C . SER A 1 126 ? 10.328 3.499 -12.868 1.00 95.00 126 SER A C 1
ATOM 992 O O . SER A 1 126 ? 10.370 3.107 -11.699 1.00 95.00 126 SER A O 1
ATOM 994 N N . PHE A 1 127 ? 9.710 2.816 -13.830 1.00 95.12 127 PHE A N 1
ATOM 995 C CA . PHE A 1 127 ? 9.160 1.476 -13.636 1.00 95.12 127 PHE A CA 1
ATOM 996 C C . PHE A 1 127 ? 10.262 0.513 -13.174 1.00 95.12 127 PHE A C 1
ATOM 998 O O . PHE A 1 127 ? 11.418 0.613 -13.591 1.00 95.12 127 PHE A O 1
ATOM 1005 N N . CYS A 1 128 ? 9.928 -0.378 -12.242 1.00 94.00 128 CYS A N 1
ATOM 1006 C CA . CYS A 1 128 ? 10.886 -1.288 -11.628 1.00 94.00 128 CYS A CA 1
ATOM 1007 C C . CYS A 1 128 ? 10.353 -2.724 -11.714 1.00 94.00 128 CYS A C 1
ATOM 1009 O O . CYS A 1 128 ? 9.478 -3.078 -10.919 1.00 94.00 128 CYS A O 1
ATOM 1011 N N . PRO A 1 129 ? 10.889 -3.552 -12.632 1.00 92.88 129 PRO A N 1
ATOM 1012 C CA . PRO A 1 129 ? 10.448 -4.935 -12.811 1.00 92.88 129 PRO A CA 1
ATOM 1013 C C . PRO A 1 129 ? 10.499 -5.766 -11.524 1.00 92.88 129 PRO A C 1
ATOM 1015 O O . PRO A 1 129 ? 9.543 -6.476 -11.234 1.00 92.88 129 PRO A O 1
ATOM 1018 N N . ASP A 1 130 ? 11.540 -5.607 -10.701 1.00 91.56 130 ASP A N 1
ATOM 1019 C CA . ASP A 1 130 ? 11.681 -6.351 -9.438 1.00 91.56 130 ASP A CA 1
ATOM 1020 C C . ASP A 1 130 ? 10.561 -6.013 -8.441 1.00 91.56 130 ASP A C 1
ATOM 1022 O O . ASP A 1 130 ? 9.951 -6.889 -7.829 1.00 91.56 130 ASP A O 1
ATOM 1026 N N . ARG A 1 131 ? 10.226 -4.721 -8.306 1.00 94.94 131 ARG A N 1
ATOM 1027 C CA . ARG A 1 131 ? 9.101 -4.283 -7.462 1.00 94.94 131 ARG A CA 1
ATOM 1028 C C . ARG A 1 131 ? 7.774 -4.768 -8.026 1.00 94.94 131 ARG A C 1
ATOM 1030 O O . ARG A 1 131 ? 6.926 -5.241 -7.270 1.00 94.94 131 ARG A O 1
ATOM 1037 N N . TYR A 1 132 ? 7.607 -4.668 -9.343 1.00 95.94 132 TYR A N 1
ATOM 1038 C CA . TYR A 1 132 ? 6.425 -5.171 -10.025 1.00 95.94 132 TYR A CA 1
ATOM 1039 C C . TYR A 1 132 ? 6.236 -6.672 -9.780 1.00 95.94 132 TYR A C 1
ATOM 1041 O O . TYR A 1 132 ? 5.137 -7.065 -9.409 1.00 95.94 132 TYR A O 1
ATOM 1049 N N . ALA A 1 133 ? 7.286 -7.489 -9.889 1.00 94.06 133 ALA A N 1
ATOM 1050 C CA . ALA A 1 133 ? 7.222 -8.940 -9.704 1.00 94.06 133 ALA A CA 1
ATOM 1051 C C . ALA A 1 133 ? 6.709 -9.352 -8.311 1.00 94.06 133 ALA A C 1
ATOM 1053 O O . ALA A 1 133 ? 6.013 -10.356 -8.178 1.00 94.06 133 ALA A O 1
ATOM 1054 N N . LEU A 1 134 ? 6.993 -8.553 -7.279 1.00 93.44 134 LEU A N 1
ATOM 1055 C CA . LEU A 1 134 ? 6.530 -8.796 -5.907 1.00 93.44 134 LEU A CA 1
ATOM 1056 C C . LEU A 1 134 ? 5.169 -8.165 -5.597 1.00 93.44 134 LEU A C 1
ATOM 1058 O O . LEU A 1 134 ? 4.472 -8.601 -4.678 1.00 93.44 134 LEU A O 1
ATOM 1062 N N . SER A 1 135 ? 4.767 -7.151 -6.363 1.00 96.12 135 SER A N 1
ATOM 1063 C CA . SER A 1 135 ? 3.544 -6.384 -6.120 1.00 96.12 135 SER A CA 1
ATOM 1064 C C . SER A 1 135 ? 2.229 -7.195 -6.117 1.00 96.12 135 SER A C 1
ATOM 1066 O O . SER A 1 135 ? 1.334 -6.806 -5.363 1.00 96.12 135 SER A O 1
ATOM 1068 N N . PRO A 1 136 ? 2.079 -8.345 -6.820 1.00 96.19 136 PRO A N 1
ATOM 1069 C CA . PRO A 1 136 ? 0.898 -9.206 -6.695 1.00 96.19 136 PRO A CA 1
ATOM 1070 C C . PRO A 1 136 ? 0.641 -9.741 -5.283 1.00 96.19 136 PRO A C 1
ATOM 1072 O O . PRO A 1 136 ? -0.482 -10.128 -4.975 1.00 96.19 136 PRO A O 1
ATOM 1075 N N . ARG A 1 137 ? 1.648 -9.744 -4.398 1.00 94.44 137 ARG A N 1
ATOM 1076 C CA . ARG A 1 137 ? 1.485 -10.157 -2.993 1.00 94.44 137 ARG A CA 1
ATOM 1077 C C . ARG A 1 137 ? 0.774 -9.100 -2.150 1.00 94.44 137 ARG A C 1
ATOM 1079 O O . ARG A 1 137 ? 0.181 -9.428 -1.125 1.00 94.44 137 ARG A O 1
ATOM 1086 N N . LEU A 1 138 ? 0.833 -7.830 -2.555 1.00 96.31 138 LEU A N 1
ATOM 1087 C CA . LEU A 1 138 ? 0.388 -6.702 -1.738 1.00 96.31 138 LEU A CA 1
ATOM 1088 C C . LEU A 1 138 ? -1.103 -6.746 -1.359 1.00 96.31 138 LEU A C 1
ATOM 1090 O O . LEU A 1 138 ? -1.397 -6.472 -0.194 1.00 96.31 138 LEU A O 1
ATOM 1094 N N . PRO A 1 139 ? -2.047 -7.129 -2.245 1.00 96.50 139 PRO A N 1
ATOM 1095 C CA . PRO A 1 139 ? -3.452 -7.282 -1.863 1.00 96.50 139 PRO A CA 1
ATOM 1096 C C . PRO A 1 139 ? -3.669 -8.343 -0.784 1.00 96.50 139 PRO A C 1
ATOM 1098 O O . PRO A 1 139 ? -4.460 -8.132 0.133 1.00 96.50 139 PRO A O 1
ATOM 1101 N N . THR A 1 140 ? -2.952 -9.465 -0.862 1.00 95.62 140 THR A N 1
ATOM 1102 C CA . THR A 1 140 ? -3.010 -10.522 0.156 1.00 95.62 140 THR A CA 1
ATOM 1103 C C . THR A 1 140 ? -2.424 -10.031 1.473 1.00 95.62 140 THR A C 1
ATOM 1105 O O . THR A 1 140 ? -3.099 -10.104 2.497 1.00 95.62 140 THR A O 1
ATOM 1108 N N . ILE A 1 141 ? -1.236 -9.414 1.440 1.00 95.38 141 ILE A N 1
ATOM 1109 C CA . ILE A 1 141 ? -0.611 -8.824 2.632 1.00 95.38 141 ILE A CA 1
ATOM 1110 C C . ILE A 1 141 ? -1.566 -7.827 3.298 1.00 95.38 141 ILE A C 1
ATOM 1112 O O . ILE A 1 141 ? -1.745 -7.896 4.509 1.00 95.38 141 ILE A O 1
ATOM 1116 N N . ALA A 1 142 ? -2.224 -6.953 2.526 1.00 95.56 142 ALA A N 1
ATOM 1117 C CA . ALA A 1 142 ? -3.170 -5.959 3.037 1.00 95.56 142 ALA A CA 1
ATOM 1118 C C . ALA A 1 142 ? -4.378 -6.571 3.765 1.00 95.56 142 ALA A C 1
ATOM 1120 O O . ALA A 1 142 ? -4.844 -5.986 4.744 1.00 95.56 142 ALA A O 1
ATOM 1121 N N . ARG A 1 143 ? -4.877 -7.730 3.312 1.00 94.62 143 ARG A N 1
ATOM 1122 C CA . ARG A 1 143 ? -5.967 -8.471 3.977 1.00 94.62 143 ARG A CA 1
ATOM 1123 C C . ARG A 1 143 ? -5.482 -9.189 5.233 1.00 94.62 143 ARG A C 1
ATOM 1125 O O . ARG A 1 143 ? -6.171 -9.211 6.244 1.00 94.62 143 ARG A O 1
ATOM 1132 N N . GLU A 1 144 ? -4.270 -9.728 5.189 1.00 94.12 144 GLU A N 1
ATOM 1133 C CA . GLU A 1 144 ? -3.656 -10.447 6.307 1.00 94.12 144 GLU A CA 1
ATOM 1134 C C . GLU A 1 144 ? -3.098 -9.522 7.394 1.00 94.12 144 GLU A C 1
ATOM 1136 O O . GLU A 1 144 ? -2.703 -9.996 8.457 1.00 94.12 144 GLU A O 1
ATOM 1141 N N . LEU A 1 145 ? -3.057 -8.200 7.179 1.00 93.50 145 LEU A N 1
ATOM 1142 C CA . LEU A 1 145 ? -2.540 -7.259 8.176 1.00 93.50 145 LEU A CA 1
ATOM 1143 C C . LEU A 1 145 ? -3.228 -7.408 9.536 1.00 93.50 145 LEU A C 1
ATOM 1145 O O . LEU A 1 145 ? -2.561 -7.249 10.554 1.00 93.50 145 LEU A O 1
ATOM 1149 N N . ALA A 1 146 ? -4.513 -7.774 9.562 1.00 89.44 146 ALA A N 1
ATOM 1150 C CA . ALA A 1 146 ? -5.290 -8.014 10.778 1.00 89.44 146 ALA A CA 1
ATOM 1151 C C . ALA A 1 146 ? -4.608 -8.966 11.777 1.00 89.44 146 ALA A C 1
ATOM 1153 O O . ALA A 1 146 ? -4.691 -8.754 12.986 1.00 89.44 146 ALA A O 1
ATOM 1154 N N . THR A 1 147 ? -3.892 -9.980 11.285 1.00 89.62 147 THR A N 1
ATOM 1155 C CA . THR A 1 147 ? -3.199 -10.977 12.116 1.00 89.62 147 THR A CA 1
ATOM 1156 C C . THR A 1 147 ? -1.724 -10.636 12.346 1.00 89.62 147 THR A C 1
ATOM 1158 O O . THR A 1 147 ? -1.019 -11.337 13.073 1.00 89.62 147 THR A O 1
ATOM 1161 N N . ARG A 1 148 ? -1.237 -9.536 11.759 1.00 91.69 148 ARG A N 1
ATOM 1162 C CA . ARG A 1 148 ? 0.174 -9.143 11.757 1.00 91.69 148 ARG A CA 1
ATOM 1163 C C . ARG A 1 148 ? 0.476 -8.030 12.757 1.00 91.69 148 ARG A C 1
ATOM 1165 O O . ARG A 1 148 ? -0.370 -7.242 13.193 1.00 91.69 148 ARG A O 1
ATOM 1172 N N . ARG A 1 149 ? 1.761 -7.948 13.104 1.00 90.88 149 ARG A N 1
ATOM 1173 C CA . ARG A 1 149 ? 2.346 -6.789 13.781 1.00 90.88 149 ARG A CA 1
ATOM 1174 C C . ARG A 1 149 ? 2.997 -5.876 12.748 1.00 90.88 149 ARG A C 1
ATOM 1176 O O . ARG A 1 149 ? 3.647 -6.342 11.813 1.00 90.88 149 ARG A O 1
ATOM 1183 N N . CYS A 1 150 ? 2.861 -4.578 12.970 1.00 92.94 150 CYS A N 1
ATOM 1184 C CA . CYS A 1 150 ? 3.516 -3.534 12.203 1.00 92.94 150 CYS A CA 1
ATOM 1185 C C . CYS A 1 150 ? 4.589 -2.874 13.070 1.00 92.94 150 CYS A C 1
ATOM 1187 O O . CYS A 1 150 ? 4.361 -2.572 14.241 1.00 92.94 150 CYS A O 1
ATOM 1189 N N . GLY A 1 151 ? 5.766 -2.650 12.507 1.00 91.31 151 GLY A N 1
ATOM 1190 C CA . GLY A 1 151 ? 6.813 -1.831 13.098 1.00 91.31 151 GLY A CA 1
ATOM 1191 C C . GLY A 1 151 ? 6.605 -0.349 12.821 1.00 91.31 151 GLY A C 1
ATOM 1192 O O . GLY A 1 151 ? 6.000 0.014 11.814 1.00 91.31 151 GLY A O 1
ATOM 1193 N N . TYR A 1 152 ? 7.151 0.510 13.678 1.00 89.12 152 TYR A N 1
ATOM 1194 C CA . TYR A 1 152 ? 7.196 1.947 13.422 1.00 89.12 152 TYR A CA 1
ATOM 1195 C C . TYR A 1 152 ? 8.365 2.253 12.478 1.00 89.12 152 TYR A C 1
ATOM 1197 O O . TYR A 1 152 ? 9.520 1.977 12.813 1.00 89.12 152 TYR A O 1
ATOM 1205 N N . ALA A 1 153 ? 8.070 2.807 11.303 1.00 87.38 153 ALA A N 1
ATOM 1206 C CA . ALA A 1 153 ? 9.054 3.247 10.320 1.00 87.38 153 ALA A CA 1
ATOM 1207 C C . ALA A 1 153 ? 9.287 4.769 10.413 1.00 87.38 153 ALA A C 1
ATOM 1209 O O . ALA A 1 153 ? 8.740 5.468 11.267 1.00 87.38 153 ALA A O 1
ATOM 1210 N N . LYS A 1 154 ? 10.158 5.303 9.548 1.00 80.44 154 LYS A N 1
ATOM 1211 C CA . LYS A 1 154 ? 10.402 6.753 9.457 1.00 80.44 154 LYS A CA 1
ATOM 1212 C C . LYS A 1 154 ? 9.197 7.480 8.852 1.00 80.44 154 LYS A C 1
ATOM 1214 O O . LYS A 1 154 ? 8.406 6.874 8.135 1.00 80.44 154 LYS A O 1
ATOM 1219 N N . SER A 1 155 ? 9.116 8.789 9.097 1.00 76.31 155 SER A N 1
ATOM 1220 C CA . SER A 1 155 ? 8.108 9.679 8.498 1.00 76.31 155 SER A CA 1
ATOM 1221 C C . SER A 1 155 ? 6.669 9.218 8.730 1.00 76.31 155 SER A C 1
ATOM 1223 O O . SER A 1 155 ? 5.828 9.339 7.850 1.00 76.31 155 SER A O 1
ATOM 1225 N N . GLU A 1 156 ? 6.406 8.680 9.924 1.00 65.12 156 GLU A N 1
ATOM 1226 C CA . GLU A 1 156 ? 5.058 8.297 10.378 1.00 65.12 156 GLU A CA 1
ATOM 1227 C C . GLU A 1 156 ? 4.422 7.149 9.599 1.00 65.12 156 GLU A C 1
ATOM 1229 O O . GLU A 1 156 ? 3.217 6.914 9.672 1.00 65.12 156 GLU A O 1
ATOM 1234 N N . ASN A 1 157 ? 5.261 6.401 8.892 1.00 81.94 157 ASN A N 1
ATOM 1235 C CA . ASN A 1 157 ? 4.874 5.152 8.282 1.00 81.94 157 ASN A CA 1
ATOM 1236 C C . ASN A 1 157 ? 4.991 4.002 9.271 1.00 81.94 157 ASN A C 1
ATOM 1238 O O . ASN A 1 157 ? 5.773 4.017 10.224 1.00 81.94 157 ASN A O 1
ATOM 1242 N N . TYR A 1 158 ? 4.251 2.954 8.963 1.00 89.00 158 TYR A N 1
ATOM 1243 C CA . TYR A 1 158 ? 4.402 1.641 9.549 1.00 89.00 158 TYR A CA 1
ATOM 1244 C C . TYR A 1 158 ? 5.014 0.713 8.514 1.00 89.00 158 TYR A C 1
ATOM 1246 O O . TYR A 1 158 ? 4.933 0.961 7.312 1.00 89.00 158 TYR A O 1
ATOM 1254 N N . VAL A 1 159 ? 5.634 -0.361 8.976 1.00 89.38 159 VAL A N 1
ATOM 1255 C CA . VAL A 1 159 ? 6.191 -1.381 8.096 1.00 89.38 159 VAL A CA 1
ATOM 1256 C C . VAL A 1 159 ? 5.793 -2.761 8.586 1.00 89.38 159 VAL A C 1
ATOM 1258 O O . VAL A 1 159 ? 5.887 -3.056 9.776 1.00 89.38 159 VAL A O 1
ATOM 1261 N N . THR A 1 160 ? 5.353 -3.614 7.673 1.00 90.75 160 THR A N 1
ATOM 1262 C CA . THR A 1 160 ? 5.301 -5.057 7.904 1.00 90.75 160 THR A CA 1
ATOM 1263 C C . THR A 1 160 ? 6.339 -5.726 7.012 1.00 90.75 160 THR A C 1
ATOM 1265 O O . THR A 1 160 ? 6.654 -5.219 5.934 1.00 90.75 160 THR A O 1
ATOM 1268 N N . VAL A 1 161 ? 6.926 -6.818 7.492 1.00 85.06 161 VAL A N 1
ATOM 1269 C CA . VAL A 1 161 ? 7.913 -7.588 6.736 1.00 85.06 161 VAL A CA 1
ATOM 1270 C C . VAL A 1 161 ? 7.276 -8.920 6.383 1.00 85.06 161 VAL A C 1
ATOM 1272 O O . VAL A 1 161 ? 6.862 -9.673 7.264 1.00 85.06 161 VAL A O 1
ATOM 1275 N N . ASP A 1 162 ? 7.173 -9.177 5.088 1.00 84.44 162 ASP A N 1
ATOM 1276 C CA . ASP A 1 162 ? 6.801 -10.470 4.535 1.00 84.44 162 ASP A CA 1
ATOM 1277 C C . ASP A 1 162 ? 8.075 -11.231 4.148 1.00 84.44 162 ASP A C 1
ATOM 1279 O O . ASP A 1 162 ? 9.089 -10.611 3.826 1.00 84.44 162 ASP A O 1
ATOM 1283 N N . VAL A 1 163 ? 8.054 -12.561 4.202 1.00 79.00 163 VAL A N 1
ATOM 1284 C CA . VAL A 1 163 ? 9.213 -13.391 3.833 1.00 79.00 163 VAL A CA 1
ATOM 1285 C C . VAL A 1 163 ? 8.828 -14.255 2.637 1.00 79.00 163 VAL A C 1
ATOM 1287 O O . VAL A 1 163 ? 8.403 -15.399 2.814 1.00 79.00 163 VA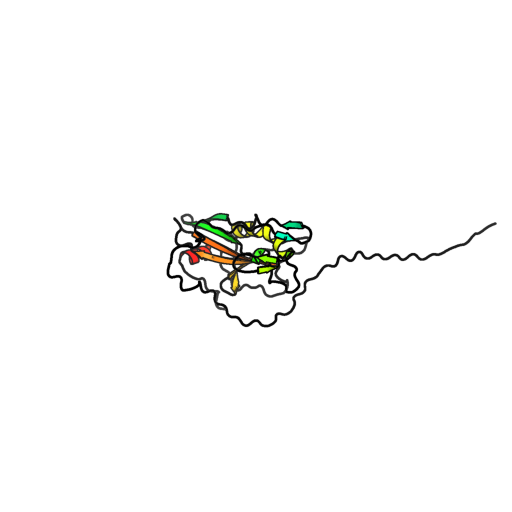L A O 1
ATOM 1290 N N . PRO A 1 164 ? 8.897 -13.725 1.404 1.00 71.25 164 PRO A N 1
ATOM 1291 C CA . PRO A 1 164 ? 8.798 -14.561 0.221 1.00 71.25 164 PRO A CA 1
ATOM 1292 C C . PRO A 1 164 ? 9.948 -15.575 0.187 1.00 71.25 164 PRO A C 1
ATOM 1294 O O . PRO A 1 164 ? 11.119 -15.228 0.346 1.00 71.25 164 PRO A O 1
ATOM 1297 N N . VAL A 1 165 ? 9.598 -16.835 -0.063 1.00 65.69 165 VAL A N 1
ATOM 1298 C CA . VAL A 1 165 ? 10.549 -17.869 -0.471 1.00 65.69 165 VAL A CA 1
ATOM 1299 C C . VAL A 1 165 ? 10.440 -17.981 -1.986 1.00 65.69 165 VAL A C 1
ATOM 1301 O O . VAL A 1 165 ? 9.417 -18.433 -2.498 1.00 65.69 165 VAL A O 1
ATOM 1304 N N . ALA A 1 166 ? 11.471 -17.539 -2.699 1.00 59.97 166 ALA A N 1
ATOM 1305 C CA . ALA A 1 166 ? 11.604 -17.736 -4.138 1.00 59.97 166 ALA A CA 1
ATOM 1306 C C . ALA A 1 166 ? 12.915 -18.484 -4.397 1.00 59.97 166 ALA A C 1
ATOM 1308 O O . ALA A 1 166 ? 13.955 -18.112 -3.857 1.00 59.97 166 ALA A O 1
ATOM 1309 N N . GLU A 1 167 ? 12.854 -19.578 -5.163 1.00 59.00 167 GLU A N 1
ATOM 1310 C CA . GLU A 1 167 ? 14.035 -20.363 -5.572 1.00 59.00 167 GLU A CA 1
ATOM 1311 C C . GLU A 1 167 ? 14.952 -20.785 -4.400 1.00 59.00 167 GLU A C 1
ATOM 1313 O O . GLU A 1 167 ? 16.177 -20.787 -4.499 1.00 59.00 167 GLU A O 1
ATOM 1318 N N . GLY A 1 168 ? 14.359 -21.109 -3.243 1.00 61.19 168 GLY A N 1
ATOM 1319 C CA . GLY A 1 168 ? 15.096 -21.537 -2.047 1.00 61.19 168 GLY A CA 1
ATOM 1320 C C . GLY A 1 168 ? 15.839 -20.421 -1.302 1.00 61.19 168 GLY A C 1
ATOM 1321 O O . GLY A 1 168 ? 16.500 -20.701 -0.303 1.00 61.19 168 GLY A O 1
ATOM 1322 N N . LYS A 1 169 ? 15.717 -19.156 -1.728 1.00 65.00 169 LYS A N 1
ATOM 1323 C CA . LYS A 1 169 ? 16.248 -17.992 -1.008 1.00 65.00 169 LYS A CA 1
ATOM 1324 C C . LYS A 1 169 ? 15.114 -17.244 -0.312 1.00 65.00 169 LYS A C 1
ATOM 1326 O O . LYS A 1 169 ? 14.140 -16.829 -0.937 1.00 65.00 169 LYS A O 1
ATOM 1331 N N . ALA A 1 170 ? 15.255 -17.060 0.998 1.00 72.50 170 ALA A N 1
ATOM 1332 C CA . ALA A 1 170 ? 14.391 -16.168 1.757 1.00 72.50 170 ALA A CA 1
ATOM 1333 C C . ALA A 1 170 ? 14.822 -14.719 1.493 1.00 72.50 170 ALA A C 1
ATOM 1335 O O . ALA A 1 170 ? 15.926 -14.320 1.868 1.00 72.50 170 ALA A O 1
ATOM 1336 N N . ALA A 1 171 ? 13.952 -13.937 0.857 1.00 80.44 171 ALA A N 1
ATOM 1337 C CA . ALA A 1 171 ? 14.103 -12.489 0.776 1.00 80.44 171 ALA A CA 1
ATOM 1338 C C . ALA A 1 171 ? 13.187 -11.835 1.814 1.00 80.44 171 ALA A C 1
ATOM 1340 O O . ALA A 1 171 ? 12.105 -12.334 2.113 1.00 80.44 171 ALA A O 1
ATOM 1341 N N . LEU A 1 172 ? 13.619 -10.716 2.391 1.00 89.06 172 LEU A N 1
ATOM 1342 C CA . LEU A 1 172 ? 12.772 -9.925 3.281 1.00 89.06 172 LEU A CA 1
ATOM 1343 C C . LEU A 1 172 ? 12.050 -8.882 2.438 1.00 89.06 172 LEU A C 1
ATOM 1345 O O . LEU A 1 172 ? 12.698 -8.055 1.814 1.00 89.06 172 LEU A O 1
ATOM 1349 N N . TYR A 1 173 ? 10.726 -8.881 2.424 1.00 92.00 173 TYR A N 1
ATOM 1350 C CA . TYR A 1 173 ? 9.922 -7.931 1.665 1.00 92.00 173 TYR A CA 1
ATOM 1351 C C . TYR A 1 173 ? 9.292 -6.907 2.605 1.00 92.00 173 TYR A C 1
ATOM 1353 O O . TYR A 1 173 ? 8.386 -7.212 3.378 1.00 92.00 173 TYR A O 1
ATOM 1361 N N . GLY A 1 174 ? 9.810 -5.680 2.574 1.00 93.81 174 GLY A N 1
ATOM 1362 C CA . GLY A 1 174 ? 9.330 -4.589 3.412 1.00 93.81 174 GLY A CA 1
ATOM 1363 C C . GLY A 1 174 ? 8.155 -3.879 2.758 1.00 93.81 174 GLY A C 1
ATOM 1364 O O . GLY A 1 174 ? 8.306 -3.313 1.677 1.00 93.81 174 GLY A O 1
ATOM 1365 N N . VAL A 1 175 ? 7.013 -3.860 3.439 1.00 95.69 175 VAL A N 1
ATOM 1366 C CA . VAL A 1 175 ? 5.786 -3.190 2.998 1.00 95.69 175 VAL A CA 1
ATOM 1367 C C . VAL A 1 175 ? 5.509 -2.013 3.921 1.00 95.69 175 VAL A C 1
ATOM 1369 O O . VAL A 1 175 ? 5.179 -2.196 5.093 1.00 95.69 175 VAL A O 1
ATOM 1372 N N . PHE A 1 176 ? 5.662 -0.802 3.392 1.00 94.81 176 PHE A N 1
ATOM 1373 C CA . PHE A 1 176 ? 5.472 0.451 4.113 1.00 94.81 176 PHE A CA 1
ATOM 1374 C C . PHE A 1 176 ? 4.070 0.983 3.877 1.00 94.81 176 PHE A C 1
ATOM 1376 O O . PHE A 1 176 ? 3.630 1.114 2.734 1.00 94.81 176 PHE A O 1
ATOM 1383 N N . LEU A 1 177 ? 3.384 1.319 4.960 1.00 94.44 177 LEU A N 1
ATOM 1384 C CA . LEU A 1 177 ? 1.983 1.700 4.939 1.00 94.44 177 LEU A CA 1
ATOM 1385 C C . LEU A 1 177 ? 1.690 2.855 5.890 1.00 94.44 177 LEU A C 1
ATOM 1387 O O . LEU A 1 177 ? 2.387 3.044 6.885 1.00 94.44 177 LEU A O 1
ATOM 1391 N N . ASN A 1 178 ? 0.616 3.581 5.613 1.00 92.50 178 ASN A N 1
ATOM 1392 C CA . ASN A 1 178 ? -0.013 4.482 6.568 1.00 92.50 178 ASN A CA 1
ATOM 1393 C C . ASN A 1 178 ? -1.492 4.111 6.741 1.00 92.50 178 ASN A C 1
ATOM 1395 O O . ASN A 1 178 ? -2.077 3.407 5.915 1.00 92.50 178 ASN A O 1
ATOM 1399 N N . VAL A 1 179 ? -2.079 4.577 7.839 1.00 92.69 179 VAL A N 1
ATOM 1400 C CA . VAL A 1 179 ? -3.503 4.402 8.130 1.00 92.69 179 VAL A CA 1
ATOM 1401 C C . VAL A 1 179 ? -4.058 5.764 8.517 1.00 92.69 179 VAL A C 1
ATOM 1403 O O . VAL A 1 179 ? -3.481 6.449 9.362 1.00 92.69 179 VAL A O 1
ATOM 1406 N N . LEU A 1 180 ? -5.146 6.173 7.870 1.00 91.94 180 LEU A N 1
ATOM 1407 C CA . LEU A 1 180 ? -5.827 7.442 8.118 1.00 91.94 180 LEU A CA 1
ATOM 1408 C C . LEU A 1 180 ? -7.305 7.187 8.389 1.00 91.94 180 LEU A C 1
ATOM 1410 O O . LEU A 1 180 ? -7.913 6.333 7.753 1.00 91.94 180 LEU A O 1
ATOM 1414 N N . ARG A 1 181 ? -7.906 7.949 9.303 1.00 92.31 181 ARG A N 1
ATOM 1415 C CA . ARG A 1 181 ? -9.355 7.906 9.524 1.00 92.31 181 ARG A CA 1
ATOM 1416 C C . ARG A 1 181 ? -10.081 8.550 8.344 1.00 92.31 181 ARG A C 1
ATOM 1418 O O . ARG A 1 181 ? -9.724 9.656 7.940 1.00 92.31 181 ARG A O 1
ATOM 1425 N N . VAL A 1 182 ? -11.124 7.893 7.843 1.00 91.62 182 VAL A N 1
ATOM 1426 C CA . VAL A 1 182 ? -12.074 8.505 6.906 1.00 91.62 182 VAL A CA 1
ATOM 1427 C C . VAL A 1 182 ? -13.139 9.236 7.721 1.00 91.62 182 VAL A C 1
ATOM 1429 O O . VAL A 1 182 ? -13.691 8.672 8.663 1.00 91.62 182 VAL A O 1
ATOM 1432 N N . LYS A 1 183 ? -13.359 10.522 7.430 1.00 83.25 183 LYS A N 1
ATOM 1433 C CA . LYS A 1 183 ? -14.257 11.373 8.228 1.00 83.25 183 LYS A CA 1
ATOM 1434 C C . LYS A 1 183 ? -15.706 11.334 7.757 1.00 83.25 183 LYS A C 1
ATOM 1436 O O . LYS A 1 183 ? -16.588 11.319 8.603 1.00 83.25 183 LYS A O 1
ATOM 1441 N N . ASP A 1 184 ? -15.941 11.259 6.453 1.00 81.44 184 ASP A N 1
ATOM 1442 C CA . ASP A 1 184 ? -17.287 11.437 5.893 1.00 81.44 184 ASP A CA 1
ATOM 1443 C C . ASP A 1 184 ? -18.002 10.096 5.625 1.00 81.44 184 ASP A C 1
ATOM 1445 O O . ASP A 1 184 ? -18.816 9.966 4.708 1.00 81.44 184 ASP A O 1
ATOM 1449 N N . SER A 1 185 ? -17.599 9.014 6.298 1.00 83.56 185 SER A N 1
ATOM 1450 C CA . SER A 1 185 ? -18.125 7.662 6.061 1.00 83.56 185 SER A CA 1
ATOM 1451 C C . SER A 1 185 ? -19.359 7.395 6.919 1.00 83.56 185 SER A C 1
ATOM 1453 O O . SER A 1 185 ? -19.445 7.861 8.050 1.00 83.56 185 SER A O 1
ATOM 1455 N N . ALA A 1 186 ? -20.300 6.593 6.407 1.00 83.56 186 ALA A N 1
ATOM 1456 C CA . ALA A 1 186 ? -21.525 6.236 7.135 1.00 83.56 186 ALA A CA 1
ATOM 1457 C C . ALA A 1 186 ? -21.265 5.450 8.440 1.00 83.56 186 ALA A C 1
ATOM 1459 O O . ALA A 1 186 ? -22.111 5.427 9.327 1.00 83.56 186 ALA A O 1
ATOM 1460 N N . GLY A 1 187 ? -20.092 4.823 8.566 1.00 89.12 187 GLY A N 1
ATOM 1461 C CA . GLY A 1 187 ? -19.636 4.120 9.765 1.00 89.12 187 GLY A CA 1
ATOM 1462 C C . GLY A 1 187 ? -18.121 4.243 9.962 1.00 89.12 187 GLY A C 1
ATOM 1463 O O . GLY A 1 187 ? -17.467 4.982 9.215 1.00 89.12 187 GLY A O 1
ATOM 1464 N N . PRO A 1 188 ? -17.540 3.535 10.949 1.00 93.12 188 PRO A N 1
ATOM 1465 C CA . PRO A 1 188 ? -16.099 3.523 11.179 1.00 93.12 188 PRO A CA 1
ATOM 1466 C C . PRO A 1 188 ? -15.353 3.053 9.930 1.00 93.12 188 PRO A C 1
ATOM 1468 O O . PRO A 1 188 ? -15.545 1.930 9.464 1.00 93.12 188 PRO A O 1
ATOM 1471 N N . ALA A 1 189 ? -14.488 3.907 9.389 1.00 94.25 189 ALA A N 1
ATOM 1472 C CA . ALA A 1 189 ? -13.688 3.567 8.224 1.00 94.25 189 ALA A CA 1
ATOM 1473 C C . ALA A 1 189 ? -12.281 4.157 8.312 1.00 94.25 189 ALA A C 1
ATOM 1475 O O . ALA A 1 189 ? -12.064 5.272 8.806 1.00 94.25 189 ALA A O 1
ATOM 1476 N N . VAL A 1 190 ? -11.314 3.409 7.786 1.00 94.19 190 VAL A N 1
ATOM 1477 C CA . VAL A 1 190 ? -9.931 3.861 7.636 1.00 94.19 190 VAL A CA 1
ATOM 1478 C C . VAL A 1 190 ? -9.432 3.637 6.213 1.00 94.19 190 VAL A C 1
ATOM 1480 O O . VAL A 1 190 ? -9.774 2.658 5.554 1.00 94.19 190 VAL A O 1
ATOM 1483 N N . LEU A 1 191 ? -8.587 4.552 5.748 1.00 94.06 191 LEU A N 1
ATOM 1484 C CA . LEU A 1 191 ? -7.800 4.417 4.534 1.00 94.06 191 LEU A CA 1
ATOM 1485 C C . LEU A 1 191 ? -6.436 3.826 4.894 1.00 94.06 191 LEU A C 1
ATOM 1487 O O . LEU A 1 191 ? -5.611 4.486 5.525 1.00 94.06 191 LEU A O 1
ATOM 1491 N N . LEU A 1 192 ? -6.203 2.594 4.461 1.00 95.00 192 LEU A N 1
ATOM 1492 C CA . LEU A 1 192 ? -4.903 1.942 4.437 1.00 95.00 192 LEU A CA 1
ATOM 1493 C C . LEU A 1 192 ? -4.228 2.255 3.098 1.00 95.00 192 LEU A C 1
ATOM 1495 O O . LEU A 1 192 ? -4.660 1.752 2.061 1.00 95.00 192 LEU A O 1
ATOM 1499 N N . THR A 1 193 ? -3.144 3.034 3.106 1.00 94.38 193 THR A N 1
ATOM 1500 C CA . THR A 1 193 ? -2.331 3.223 1.893 1.00 94.38 193 THR A CA 1
ATOM 1501 C C . THR A 1 193 ? -1.026 2.464 2.027 1.00 94.38 193 THR A C 1
ATOM 1503 O O . THR A 1 193 ? -0.221 2.768 2.907 1.00 94.38 193 THR 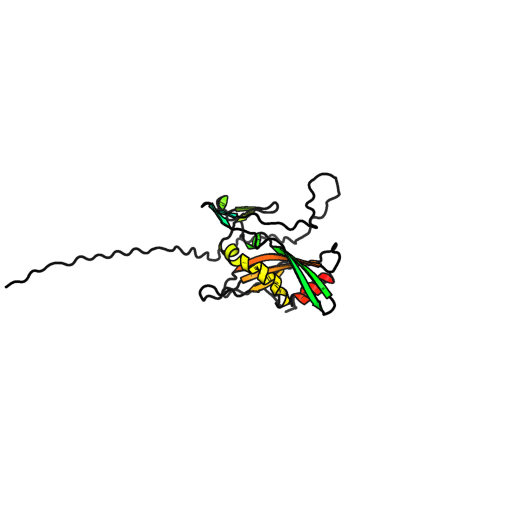A O 1
ATOM 1506 N N . ILE A 1 194 ? -0.770 1.520 1.122 1.00 95.31 194 ILE A N 1
ATOM 1507 C CA . ILE A 1 194 ? 0.575 0.973 0.945 1.00 95.31 194 ILE A CA 1
ATOM 1508 C C . ILE A 1 194 ? 1.378 1.992 0.146 1.00 95.31 194 ILE A C 1
ATOM 1510 O O . ILE A 1 194 ? 1.173 2.182 -1.053 1.00 95.31 194 ILE A O 1
ATOM 1514 N N . GLN A 1 195 ? 2.272 2.687 0.841 1.00 92.94 195 GLN A N 1
ATOM 1515 C CA . GLN A 1 195 ? 3.050 3.780 0.279 1.00 92.94 195 GLN A CA 1
ATOM 1516 C C . GLN A 1 195 ? 4.256 3.304 -0.517 1.00 92.94 195 GLN A C 1
ATOM 1518 O O . GLN A 1 195 ? 4.710 4.025 -1.390 1.00 92.94 195 GLN A O 1
ATOM 1523 N N . SER A 1 196 ? 4.843 2.159 -0.185 1.00 93.12 196 SER A N 1
ATOM 1524 C CA . SER A 1 196 ? 6.016 1.623 -0.879 1.00 93.12 196 SER A CA 1
ATOM 1525 C C . SER A 1 196 ? 6.207 0.171 -0.484 1.00 93.12 196 SER A C 1
ATOM 1527 O O . SER A 1 196 ? 5.926 -0.201 0.655 1.00 93.12 196 SER A O 1
ATOM 1529 N N . ALA A 1 197 ? 6.740 -0.639 -1.389 1.00 94.69 197 ALA A N 1
ATOM 1530 C CA . ALA A 1 197 ? 7.120 -2.002 -1.070 1.00 94.69 197 ALA A CA 1
ATOM 1531 C C . ALA A 1 197 ? 8.330 -2.436 -1.894 1.00 94.69 197 ALA A C 1
ATOM 1533 O O . ALA A 1 197 ? 8.428 -2.101 -3.077 1.00 94.69 197 ALA A O 1
ATOM 1534 N N . TYR A 1 198 ? 9.288 -3.102 -1.252 1.00 93.19 198 TYR A N 1
ATOM 1535 C CA . TYR A 1 198 ? 10.525 -3.552 -1.891 1.00 93.19 198 TYR A CA 1
ATOM 1536 C C . TYR A 1 198 ? 11.287 -4.562 -1.032 1.00 93.19 198 TYR A C 1
ATOM 1538 O O . TYR A 1 198 ? 11.110 -4.623 0.187 1.00 93.19 198 TYR A O 1
ATOM 1546 N N . GLU A 1 199 ? 12.165 -5.331 -1.673 1.00 91.38 199 GLU A N 1
ATOM 1547 C CA . GLU A 1 199 ? 13.081 -6.232 -0.977 1.00 91.38 199 GLU A CA 1
ATOM 1548 C C . GLU A 1 199 ? 14.067 -5.459 -0.100 1.00 91.38 199 GLU A C 1
ATOM 1550 O O . GLU A 1 199 ? 14.699 -4.482 -0.509 1.00 91.38 199 GLU A O 1
ATOM 1555 N N . LEU A 1 200 ? 14.200 -5.907 1.137 1.00 89.56 200 LEU A N 1
ATOM 1556 C CA . LEU A 1 200 ? 15.156 -5.419 2.103 1.00 89.56 200 LEU A CA 1
ATOM 1557 C C . LEU A 1 200 ? 16.455 -6.205 1.949 1.00 89.56 200 LEU A C 1
ATOM 1559 O O . LEU A 1 200 ? 16.468 -7.423 1.790 1.00 89.56 200 LEU A O 1
ATOM 1563 N N . VAL A 1 201 ? 17.565 -5.484 2.057 1.00 85.06 201 VAL A N 1
ATOM 1564 C CA . VAL A 1 201 ? 18.900 -6.075 1.997 1.00 85.06 201 VAL A CA 1
ATOM 1565 C C . VAL A 1 201 ? 19.149 -6.884 3.271 1.00 85.06 201 VAL A C 1
ATOM 1567 O O . VAL A 1 201 ? 19.132 -6.321 4.371 1.00 85.06 201 VAL A O 1
ATOM 1570 N N . LEU A 1 202 ? 19.408 -8.186 3.122 1.00 80.50 202 LEU A N 1
ATOM 1571 C CA . LEU A 1 202 ? 19.786 -9.067 4.229 1.00 80.50 202 LEU A CA 1
ATOM 1572 C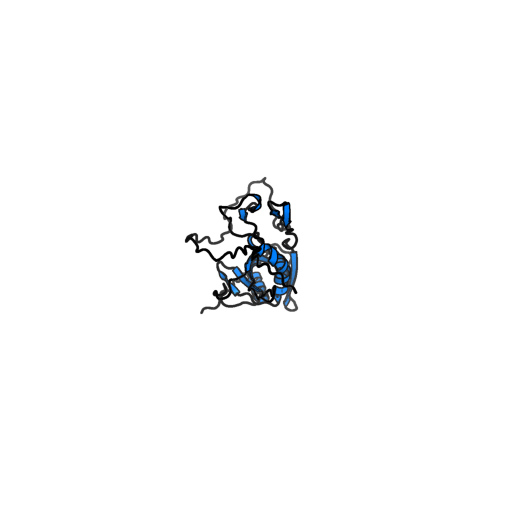 C . LEU A 1 202 ? 21.038 -8.536 4.945 1.00 80.50 202 LEU A C 1
ATOM 1574 O O . LEU A 1 202 ? 21.949 -7.992 4.324 1.00 80.50 202 LEU A O 1
ATOM 1578 N N . GLY A 1 203 ? 21.067 -8.660 6.272 1.00 76.75 203 GLY A N 1
ATOM 1579 C CA . GLY A 1 203 ? 22.170 -8.169 7.105 1.00 76.75 203 GLY A CA 1
ATOM 1580 C C . GLY A 1 203 ? 22.158 -6.660 7.382 1.00 76.75 203 GLY A C 1
ATOM 1581 O O . GLY A 1 203 ? 22.941 -6.195 8.207 1.00 76.75 203 GLY A O 1
ATOM 1582 N N . ARG A 1 204 ? 21.259 -5.875 6.765 1.00 80.88 204 ARG A N 1
ATOM 1583 C CA . ARG A 1 204 ? 21.010 -4.488 7.191 1.00 80.88 204 ARG A CA 1
ATOM 1584 C C . ARG A 1 204 ? 19.971 -4.440 8.303 1.00 80.88 204 ARG A C 1
ATOM 1586 O O . ARG A 1 204 ? 19.042 -5.243 8.344 1.00 80.88 204 ARG A O 1
ATOM 1593 N N . GLN A 1 205 ? 20.101 -3.444 9.180 1.00 80.88 205 GLN A N 1
ATOM 1594 C CA . GLN A 1 205 ? 19.098 -3.179 10.205 1.00 80.88 205 GLN A CA 1
ATOM 1595 C C . GLN A 1 205 ? 17.731 -2.942 9.553 1.00 80.88 205 GLN A C 1
ATOM 1597 O O . GLN A 1 205 ? 17.595 -2.103 8.654 1.00 80.88 205 GLN A O 1
ATOM 1602 N N . LEU A 1 206 ? 16.718 -3.667 10.031 1.00 83.62 206 LEU A N 1
ATOM 1603 C CA . LEU A 1 206 ? 15.354 -3.503 9.553 1.00 83.62 206 LEU A CA 1
ATOM 1604 C C . LEU A 1 206 ? 14.866 -2.070 9.801 1.00 83.62 206 LEU A C 1
ATOM 1606 O O . LEU A 1 206 ? 15.147 -1.490 10.853 1.00 83.62 206 LEU A O 1
ATOM 1610 N N . PRO A 1 207 ? 14.096 -1.488 8.867 1.00 83.69 207 PRO A N 1
ATOM 1611 C CA . PRO A 1 207 ? 13.602 -0.119 8.963 1.00 83.69 207 PRO A CA 1
ATOM 1612 C C . PRO A 1 207 ? 12.403 -0.004 9.921 1.00 83.69 207 PRO A C 1
ATOM 1614 O O . PRO A 1 207 ? 11.447 0.714 9.635 1.00 83.69 207 PRO A O 1
ATOM 1617 N N . MET A 1 208 ? 12.450 -0.712 11.052 1.00 84.31 208 MET A N 1
ATOM 1618 C CA . MET A 1 208 ? 11.402 -0.758 12.062 1.00 84.31 208 MET A CA 1
ATOM 1619 C C . MET A 1 208 ? 11.953 -0.549 13.470 1.00 84.31 208 MET A C 1
ATOM 1621 O O . MET A 1 208 ? 13.037 -1.018 13.812 1.00 84.31 208 MET A O 1
ATOM 1625 N N . ARG A 1 209 ? 11.171 0.130 14.307 1.00 85.44 209 ARG A N 1
ATOM 1626 C CA . ARG A 1 209 ? 11.354 0.211 15.760 1.00 85.44 209 ARG A CA 1
ATOM 1627 C C . ARG A 1 209 ? 10.074 -0.231 16.437 1.00 85.44 209 ARG A C 1
ATOM 1629 O O . ARG A 1 209 ? 9.005 0.110 15.943 1.00 85.44 209 ARG A O 1
ATOM 1636 N N . GLY A 1 210 ? 10.174 -0.944 17.557 1.00 87.06 210 GLY A N 1
ATOM 1637 C CA . GLY A 1 210 ? 9.011 -1.445 18.293 1.00 87.06 210 GLY A CA 1
ATOM 1638 C C . GLY A 1 210 ? 8.027 -2.234 17.420 1.00 87.06 210 GLY A C 1
ATOM 1639 O O . GLY A 1 210 ? 8.329 -2.635 16.295 1.00 87.06 210 GLY A O 1
ATOM 1640 N N . SER A 1 211 ? 6.825 -2.468 17.940 1.00 90.50 211 SER A N 1
ATOM 1641 C CA . SER A 1 211 ? 5.737 -3.032 17.142 1.00 90.50 211 SER A CA 1
ATOM 1642 C C . SER A 1 211 ? 4.364 -2.724 17.734 1.00 90.50 211 SER A C 1
ATOM 1644 O O . SER A 1 211 ? 4.217 -2.589 18.947 1.00 90.50 211 SER A O 1
ATOM 1646 N N . ILE A 1 212 ? 3.354 -2.664 16.873 1.00 92.31 212 ILE A N 1
ATOM 1647 C CA . ILE A 1 212 ? 1.938 -2.499 17.201 1.00 92.31 212 ILE A CA 1
ATOM 1648 C C . ILE A 1 212 ? 1.125 -3.533 16.412 1.00 92.31 212 ILE A C 1
ATOM 1650 O O . ILE A 1 212 ? 1.457 -3.834 15.267 1.00 92.31 212 ILE A O 1
ATOM 1654 N N . ARG A 1 213 ? 0.088 -4.130 17.014 1.00 93.81 213 ARG A N 1
ATOM 1655 C CA . ARG A 1 213 ? -0.857 -4.974 16.257 1.00 93.81 213 ARG A CA 1
ATOM 1656 C C . ARG A 1 213 ? -1.645 -4.091 15.293 1.00 93.81 213 ARG A C 1
ATOM 1658 O O . ARG A 1 213 ? -2.040 -2.996 15.686 1.00 93.81 213 ARG A O 1
ATOM 1665 N N . PHE A 1 214 ? -1.895 -4.554 14.072 1.00 94.38 214 PHE A N 1
ATOM 1666 C CA . PHE A 1 214 ? -2.637 -3.750 13.098 1.00 94.38 214 PHE A CA 1
ATOM 1667 C C . PHE A 1 214 ? -4.034 -3.360 13.599 1.00 94.38 214 PHE A C 1
ATOM 1669 O O . PHE A 1 214 ? -4.406 -2.198 13.491 1.00 94.38 214 PHE A O 1
ATOM 1676 N N . THR A 1 215 ? -4.762 -4.278 14.241 1.00 94.31 215 THR A N 1
ATOM 1677 C CA . THR A 1 215 ? -6.072 -3.984 14.850 1.00 94.31 215 THR A CA 1
ATOM 1678 C C . THR A 1 215 ? -5.992 -2.824 15.844 1.00 94.31 215 THR A C 1
ATOM 1680 O O . THR A 1 215 ? -6.742 -1.860 15.732 1.00 94.31 215 THR A O 1
ATOM 1683 N N . ARG A 1 216 ? -4.982 -2.828 16.726 1.00 93.94 216 ARG A N 1
ATOM 1684 C CA . ARG A 1 216 ? -4.731 -1.726 17.667 1.00 93.94 216 ARG A CA 1
ATOM 1685 C C . ARG A 1 216 ? -4.370 -0.413 16.966 1.00 93.94 216 ARG A C 1
ATOM 1687 O O . ARG A 1 216 ? -4.735 0.657 17.441 1.00 93.94 216 ARG A O 1
ATOM 1694 N N . LEU A 1 217 ? -3.635 -0.470 15.855 1.00 94.25 217 LEU A N 1
ATOM 1695 C CA . LEU A 1 217 ? -3.348 0.716 15.045 1.00 94.25 217 LEU A CA 1
ATOM 1696 C C . LEU A 1 217 ? -4.639 1.309 14.456 1.00 94.25 217 LEU A C 1
ATOM 1698 O O . LEU A 1 217 ? -4.810 2.529 14.483 1.00 94.25 217 LEU A O 1
ATOM 1702 N N . VAL A 1 218 ? -5.546 0.464 13.960 1.00 94.62 218 VAL A N 1
ATOM 1703 C CA . VAL A 1 218 ? -6.847 0.898 13.432 1.00 94.62 218 VAL A CA 1
ATOM 1704 C C . VAL A 1 218 ? -7.696 1.533 14.537 1.00 94.62 218 VAL A C 1
ATOM 1706 O O . VAL A 1 218 ? -8.157 2.656 14.349 1.00 94.62 218 VAL A O 1
ATOM 1709 N N . GLU A 1 219 ? -7.816 0.895 15.707 1.00 94.19 219 GLU A N 1
ATOM 1710 C CA . GLU A 1 219 ? -8.525 1.444 16.880 1.00 94.19 219 GLU A CA 1
ATOM 1711 C C . GLU A 1 219 ? -8.037 2.851 17.245 1.00 94.19 219 GLU A C 1
ATOM 1713 O O . GLU A 1 219 ? -8.821 3.793 17.355 1.00 94.19 219 GLU A O 1
ATOM 1718 N N . LEU A 1 220 ? -6.719 3.011 17.406 1.00 93.50 220 LEU A N 1
ATOM 1719 C CA . LEU A 1 220 ? -6.123 4.295 17.767 1.00 93.50 220 LEU A CA 1
ATOM 1720 C C . LEU A 1 220 ? -6.368 5.346 16.681 1.00 93.50 220 LEU A C 1
ATOM 1722 O O . LEU A 1 220 ? -6.687 6.492 16.992 1.00 93.50 220 LEU A O 1
ATOM 1726 N N . THR A 1 221 ? -6.290 4.946 15.410 1.00 93.38 221 THR A N 1
ATOM 1727 C CA . THR A 1 221 ? -6.567 5.837 14.278 1.00 93.38 221 THR A CA 1
ATOM 1728 C C . THR A 1 221 ? -8.017 6.322 14.288 1.00 93.38 221 THR A C 1
ATOM 1730 O O . THR A 1 221 ? -8.264 7.514 14.093 1.00 93.38 221 THR A O 1
ATOM 1733 N N . LEU A 1 222 ? -8.978 5.440 14.573 1.00 92.31 222 LEU A N 1
ATOM 1734 C CA . LEU A 1 222 ? -10.388 5.809 14.719 1.00 92.31 222 LEU A CA 1
ATOM 1735 C C . LEU A 1 222 ? -10.607 6.773 15.890 1.00 92.31 222 LEU A C 1
ATOM 1737 O O . LEU A 1 222 ? -11.346 7.747 15.751 1.00 92.31 222 LEU A O 1
ATOM 1741 N N . GLN A 1 223 ? -9.891 6.579 16.997 1.00 91.81 223 GLN A N 1
ATOM 1742 C CA . GLN A 1 223 ? -9.904 7.474 18.161 1.00 91.81 223 GLN A CA 1
ATOM 1743 C C . GLN A 1 223 ? -9.180 8.812 17.915 1.00 91.81 223 GLN A C 1
ATOM 1745 O O . GLN A 1 223 ? -9.203 9.690 18.774 1.00 91.81 223 GLN A O 1
ATOM 1750 N N . GLY A 1 224 ? -8.524 8.993 16.761 1.00 89.50 224 GLY A N 1
ATOM 1751 C CA . GLY A 1 224 ? -7.700 10.172 16.475 1.00 89.50 224 GLY A CA 1
ATOM 1752 C C . GLY A 1 224 ? -6.394 10.212 17.277 1.00 89.50 224 GLY A C 1
ATOM 1753 O O . GLY A 1 224 ? -5.731 11.247 17.339 1.00 89.50 224 GLY A O 1
ATOM 1754 N N . ILE A 1 225 ? -6.010 9.089 17.889 1.00 90.12 225 ILE A N 1
ATOM 1755 C CA . ILE A 1 225 ? -4.794 8.946 18.680 1.00 90.12 225 ILE A CA 1
ATOM 1756 C C . ILE A 1 225 ? -3.677 8.441 17.779 1.00 90.12 225 ILE A C 1
ATOM 1758 O O . ILE A 1 225 ? -3.770 7.403 17.126 1.00 90.12 225 ILE A O 1
ATOM 1762 N N . LYS A 1 226 ? -2.557 9.154 17.800 1.00 84.06 226 LYS A N 1
ATOM 1763 C CA . LYS A 1 226 ? -1.361 8.751 17.075 1.00 84.06 226 LYS A CA 1
ATOM 1764 C C . LYS A 1 226 ? -0.484 7.854 17.948 1.00 84.06 226 LYS A C 1
ATOM 1766 O O . LYS A 1 226 ? 0.029 8.337 18.965 1.00 84.06 226 LYS A O 1
ATOM 1771 N N . PRO A 1 227 ? -0.276 6.578 17.584 1.00 83.12 227 PRO A N 1
ATOM 1772 C CA . PRO A 1 227 ? 0.569 5.699 18.372 1.00 83.12 227 PRO A CA 1
ATOM 1773 C C . PRO A 1 227 ? 2.018 6.184 18.317 1.00 83.12 227 PRO A C 1
ATOM 1775 O O . PRO A 1 227 ? 2.550 6.516 17.256 1.00 83.12 227 PRO A O 1
ATOM 1778 N N . ARG A 1 228 ? 2.661 6.237 19.483 1.00 78.69 228 ARG A N 1
ATOM 1779 C CA . ARG A 1 228 ? 4.075 6.597 19.601 1.00 78.69 228 ARG A CA 1
ATOM 1780 C C . ARG A 1 228 ? 4.913 5.324 19.684 1.00 78.69 228 ARG A C 1
ATOM 1782 O O . ARG A 1 228 ? 4.492 4.376 20.352 1.00 78.69 228 ARG A O 1
ATOM 1789 N N . PRO A 1 229 ? 6.096 5.291 19.051 1.00 76.50 229 PRO A N 1
ATOM 1790 C CA . PRO A 1 229 ? 7.015 4.184 19.248 1.00 76.50 229 PRO A CA 1
ATOM 1791 C C . PRO A 1 229 ? 7.399 4.087 20.736 1.00 76.50 229 PRO A C 1
ATOM 1793 O O . PRO A 1 229 ? 7.473 5.124 21.408 1.00 76.50 229 PRO A O 1
ATOM 1796 N N . PRO A 1 230 ? 7.655 2.873 21.259 1.00 73.06 230 PRO A N 1
ATOM 1797 C CA . PRO A 1 230 ? 8.192 2.701 22.605 1.00 73.06 230 PRO A CA 1
ATOM 1798 C C . PRO A 1 230 ? 9.451 3.556 22.790 1.00 73.06 230 PRO A C 1
ATOM 1800 O O . PRO A 1 230 ? 10.263 3.664 21.865 1.00 73.06 230 PRO A O 1
ATOM 1803 N N . ARG A 1 231 ? 9.605 4.178 23.964 1.00 66.25 231 ARG A N 1
ATOM 1804 C CA . ARG A 1 231 ? 10.881 4.801 24.338 1.00 66.25 231 ARG A CA 1
ATOM 1805 C C . ARG A 1 231 ? 11.887 3.673 24.571 1.00 66.25 231 ARG A C 1
ATOM 1807 O O . ARG A 1 231 ? 11.554 2.720 25.271 1.00 66.25 231 ARG A O 1
ATOM 1814 N N . ASN A 1 232 ? 13.043 3.773 23.915 1.00 55.03 232 ASN A N 1
ATOM 1815 C CA . ASN A 1 232 ? 14.198 2.924 24.205 1.00 55.03 232 ASN A CA 1
ATOM 1816 C C . ASN A 1 232 ? 14.724 3.213 25.608 1.00 55.03 232 ASN A C 1
ATOM 1818 O O . ASN A 1 232 ? 14.643 4.398 26.009 1.00 55.03 232 ASN A O 1
#

Sequence (232 aa):
MGGFQGGWVFGRALTQTFLSHGHCGPMSRPANKAGGTYLPPHGFKGTEGAMGVNWYEGMMRWAPHVDADGRVYPLTHLHPFRYELTISDQERVEIRVAFAMHCFTRARAESGGPSQLYKDERETRSFCPDRYALSPRLPTIARELATRRCGYAKSENYVTVDVPVAEGKAALYGVFLNVLRVKDSAGPAVLLTIQSAYELVLGRQLPMRGSIRFTRLVELTLQGIKPRPPRN

InterPro domains:
  IPR060735 YjaZ [PF27200] (67-219)

Secondary structure (DSSP, 8-state):
--------------------------PPPP---------PPP-----S-S----TTT--PPPPPEE-TT--EE--GGGS-EEEEEEEETTEEEEEEEEE-GGGTEESPPTT--GGGEEE-SS-EEEE-HHHHHHGGGHHHHHHHGGGSEEEE-GGG-EEEEE--EETTEE-EEEEEEEEEE-SS-SS-EEEEEEEEEEEEPTTSPPS-EEEEEHHHHHHHHHTT--PPPPP-